Protein AF-A0A133MXD7-F1 (afdb_monomer)

Radius of gyration: 21.01 Å; Cα contacts (8 Å, |Δi|>4): 293; chains: 1; bounding box: 49×31×65 Å

Structure (mmCIF, N/CA/C/O backbone):
data_AF-A0A133MXD7-F1
#
_entry.id   AF-A0A133MXD7-F1
#
loop_
_atom_site.group_PDB
_atom_site.id
_atom_site.type_symbol
_atom_site.label_atom_id
_atom_site.label_alt_id
_atom_site.label_comp_id
_atom_site.label_asym_id
_atom_site.label_entity_id
_atom_site.label_seq_id
_atom_site.pdbx_PDB_ins_code
_atom_site.Cartn_x
_atom_site.Cartn_y
_atom_site.Cartn_z
_atom_site.occupancy
_atom_site.B_iso_or_equiv
_atom_site.auth_seq_id
_atom_site.auth_comp_id
_atom_site.auth_asym_id
_atom_site.auth_atom_id
_atom_site.pdbx_PDB_model_num
ATOM 1 N N . MET A 1 1 ? 6.246 12.177 -36.232 1.00 39.53 1 MET A N 1
ATOM 2 C CA . MET A 1 1 ? 6.911 13.235 -35.434 1.00 39.53 1 MET A CA 1
ATOM 3 C C . MET A 1 1 ? 6.601 13.166 -33.928 1.00 39.53 1 MET A C 1
ATOM 5 O O . MET A 1 1 ? 7.193 13.938 -33.191 1.00 39.53 1 MET A O 1
ATOM 9 N N . GLY A 1 2 ? 5.708 12.274 -33.455 1.00 46.38 2 GLY A N 1
ATOM 10 C CA . GLY A 1 2 ? 5.503 11.990 -32.018 1.00 46.38 2 GLY A CA 1
ATOM 11 C C . GLY A 1 2 ? 6.380 10.847 -31.472 1.00 46.38 2 GLY A C 1
ATOM 12 O O . GLY A 1 2 ? 6.775 10.901 -30.312 1.00 46.38 2 GLY A O 1
ATOM 13 N N . ASP A 1 3 ? 6.730 9.903 -32.357 1.00 48.00 3 ASP A N 1
ATOM 14 C CA . ASP A 1 3 ? 7.654 8.762 -32.212 1.00 48.00 3 ASP A CA 1
ATOM 15 C C . ASP A 1 3 ? 8.992 9.087 -31.532 1.00 48.00 3 ASP A C 1
ATOM 17 O O . ASP A 1 3 ? 9.266 8.662 -30.417 1.00 48.00 3 ASP A O 1
ATOM 21 N N . GLU A 1 4 ? 9.785 9.927 -32.215 1.00 48.69 4 GLU A N 1
ATOM 22 C CA . GLU A 1 4 ? 11.219 10.237 -31.988 1.00 48.69 4 GLU A CA 1
ATOM 23 C C . GLU A 1 4 ? 11.603 10.820 -30.605 1.00 48.69 4 GLU A C 1
ATOM 25 O O . GLU A 1 4 ? 12.757 11.149 -30.316 1.00 48.69 4 GLU A O 1
ATOM 30 N N . LEU A 1 5 ? 10.609 11.036 -29.749 1.00 62.34 5 LEU A N 1
ATOM 31 C CA . LEU A 1 5 ? 10.755 11.677 -28.453 1.00 62.34 5 LEU A CA 1
ATOM 32 C C . LEU A 1 5 ? 10.545 10.680 -27.302 1.00 62.34 5 LEU A C 1
ATOM 34 O O . LEU A 1 5 ? 10.767 11.044 -26.148 1.00 62.34 5 LEU A O 1
ATOM 38 N N . MET A 1 6 ? 10.081 9.456 -27.567 1.00 67.94 6 MET A N 1
ATOM 39 C CA . MET A 1 6 ? 9.632 8.519 -26.533 1.00 67.94 6 MET A CA 1
ATOM 40 C C . MET A 1 6 ? 10.792 7.795 -25.848 1.00 67.94 6 MET A C 1
ATOM 42 O O . MET A 1 6 ? 10.911 7.881 -24.629 1.00 67.94 6 MET A O 1
ATOM 46 N N . THR A 1 7 ? 11.679 7.167 -26.609 1.00 75.56 7 THR A N 1
ATOM 47 C CA . THR A 1 7 ? 12.823 6.368 -26.149 1.00 75.56 7 THR A CA 1
ATOM 48 C C . THR A 1 7 ? 13.846 7.262 -25.468 1.00 75.56 7 THR A C 1
ATOM 50 O O . THR A 1 7 ? 14.328 6.949 -24.385 1.00 75.56 7 THR A O 1
ATOM 53 N N . ARG A 1 8 ? 14.122 8.446 -26.035 1.00 78.31 8 ARG A N 1
ATOM 54 C CA . ARG A 1 8 ? 14.995 9.435 -25.385 1.00 78.31 8 ARG A CA 1
ATOM 55 C C . ARG A 1 8 ? 14.430 9.884 -24.038 1.00 78.31 8 ARG A C 1
ATOM 57 O O . ARG A 1 8 ? 15.149 9.857 -23.048 1.00 78.31 8 ARG A O 1
ATOM 64 N N . LYS A 1 9 ? 13.137 10.228 -23.980 1.00 79.44 9 LYS A N 1
ATOM 65 C CA . LYS A 1 9 ? 12.486 10.600 -22.715 1.00 79.44 9 LYS A CA 1
ATOM 66 C C . LYS A 1 9 ? 12.414 9.433 -21.725 1.00 79.44 9 LYS A C 1
ATOM 68 O O . LYS A 1 9 ? 12.419 9.682 -20.524 1.00 79.44 9 LYS A O 1
ATOM 73 N N . PHE A 1 10 ? 12.336 8.191 -22.203 1.00 80.69 10 PHE A N 1
ATOM 74 C CA . PHE A 1 10 ? 12.382 7.007 -21.351 1.00 80.69 10 PHE A CA 1
ATOM 75 C C . PHE A 1 10 ? 13.779 6.802 -20.758 1.00 80.69 10 PHE A C 1
ATOM 77 O O . PHE A 1 10 ? 13.898 6.614 -19.555 1.00 80.69 10 PHE A O 1
ATOM 84 N N . VAL A 1 11 ? 14.840 6.940 -21.558 1.00 80.94 11 VAL A N 1
ATOM 85 C CA . VAL A 1 11 ? 16.228 6.919 -21.068 1.00 80.94 11 VAL A CA 1
ATOM 86 C C . VAL A 1 11 ? 16.474 8.048 -20.062 1.00 80.94 11 VAL A C 1
ATOM 88 O O . VAL A 1 11 ? 17.055 7.804 -19.007 1.00 80.94 11 VAL A O 1
ATOM 91 N N . ASP A 1 12 ? 15.992 9.263 -20.338 1.00 79.62 12 ASP A N 1
ATOM 92 C CA . ASP A 1 12 ? 16.087 10.392 -19.403 1.00 79.62 12 ASP A CA 1
ATOM 93 C C . ASP A 1 12 ? 15.355 10.094 -18.080 1.00 79.62 12 ASP A C 1
ATOM 95 O O . ASP A 1 12 ? 15.850 10.425 -17.003 1.00 79.62 12 ASP A O 1
ATOM 99 N N . TYR A 1 13 ? 14.208 9.412 -18.148 1.00 75.88 13 TYR A N 1
ATOM 100 C CA . TYR A 1 13 ? 13.465 8.940 -16.980 1.00 75.88 13 TYR A CA 1
ATOM 101 C C . TYR A 1 13 ? 14.196 7.819 -16.221 1.00 75.88 13 TYR A C 1
ATOM 103 O O . TYR A 1 13 ? 14.266 7.862 -14.998 1.00 75.88 13 TYR A O 1
ATOM 111 N N . LEU A 1 14 ? 14.818 6.852 -16.906 1.00 77.56 14 LEU A N 1
ATOM 112 C CA . LEU A 1 14 ? 15.650 5.843 -16.239 1.00 77.56 14 LEU A CA 1
ATOM 113 C C . LEU A 1 14 ? 16.833 6.489 -15.504 1.00 77.56 14 LEU A C 1
ATOM 115 O O . LEU A 1 14 ? 17.148 6.116 -14.375 1.00 77.56 14 LEU A O 1
ATOM 119 N N . ASN A 1 15 ? 17.453 7.502 -16.112 1.00 76.50 15 ASN A N 1
ATOM 120 C CA . ASN A 1 15 ? 18.546 8.249 -15.497 1.00 76.50 15 ASN A CA 1
ATOM 121 C C . ASN A 1 15 ? 18.091 9.059 -14.272 1.00 76.50 15 ASN A C 1
ATOM 123 O O . ASN A 1 15 ? 18.868 9.201 -13.328 1.00 76.50 15 ASN A O 1
ATOM 127 N N . SER A 1 16 ? 16.846 9.552 -14.237 1.00 67.44 16 SER A N 1
ATOM 128 C CA . SER A 1 16 ? 16.323 10.251 -13.055 1.00 67.44 16 SER A CA 1
ATOM 129 C C . SER A 1 16 ? 16.102 9.322 -11.857 1.00 67.44 16 SER A C 1
ATOM 131 O O . SER A 1 16 ? 16.134 9.793 -10.724 1.00 67.44 16 SER A O 1
ATOM 133 N N . MET A 1 17 ? 15.938 8.011 -12.075 1.00 64.94 17 MET A N 1
ATOM 134 C CA . MET A 1 17 ? 15.825 7.029 -10.987 1.00 64.94 17 MET A CA 1
ATOM 135 C C . MET A 1 17 ? 17.166 6.718 -10.304 1.00 64.94 17 MET A C 1
ATOM 137 O O . MET A 1 17 ? 17.165 6.321 -9.144 1.00 64.94 17 MET A O 1
ATOM 141 N N . ASN A 1 18 ? 18.298 6.905 -10.993 1.00 56.88 18 ASN A N 1
ATOM 142 C CA . ASN A 1 18 ? 19.632 6.565 -10.476 1.00 56.88 18 ASN A CA 1
ATOM 143 C C . ASN A 1 18 ? 20.341 7.724 -9.745 1.00 56.88 18 ASN A C 1
ATOM 145 O O . ASN A 1 18 ? 21.328 7.487 -9.054 1.00 56.88 18 ASN A O 1
ATOM 149 N N . ASN A 1 19 ? 19.856 8.964 -9.867 1.00 46.69 19 ASN A N 1
ATOM 150 C CA . ASN A 1 19 ? 20.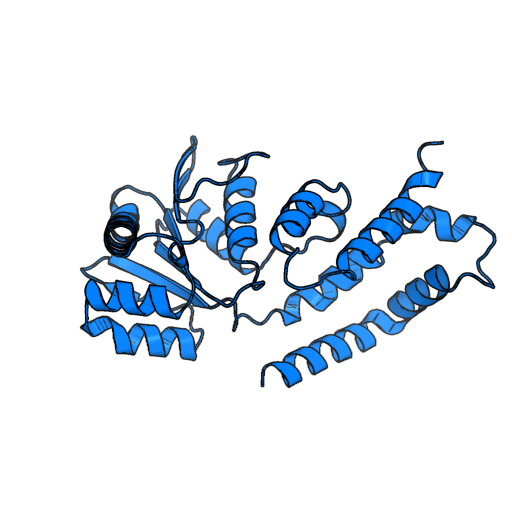459 10.151 -9.242 1.00 46.69 19 ASN A CA 1
ATOM 151 C C . ASN A 1 19 ? 19.775 10.503 -7.908 1.00 46.69 19 ASN A C 1
ATOM 153 O O . ASN A 1 19 ? 19.193 11.580 -7.769 1.00 46.69 19 ASN A O 1
ATOM 157 N N . VAL A 1 20 ? 19.819 9.588 -6.936 1.00 42.88 20 VAL A N 1
ATOM 158 C CA . VAL A 1 20 ? 19.202 9.784 -5.613 1.00 42.88 20 VAL A CA 1
ATOM 159 C C . VAL A 1 20 ? 20.277 10.000 -4.549 1.00 42.88 20 VAL A C 1
ATOM 161 O O . VAL A 1 20 ? 20.870 9.047 -4.053 1.00 42.88 20 VAL A O 1
ATOM 164 N N . ASP A 1 21 ? 20.467 11.259 -4.150 1.00 38.16 21 ASP A N 1
ATOM 165 C CA . ASP A 1 21 ? 21.035 11.608 -2.844 1.00 38.16 21 ASP A CA 1
ATOM 166 C C . ASP A 1 21 ? 19.895 11.686 -1.813 1.00 38.16 21 ASP A C 1
ATOM 168 O O . ASP A 1 21 ? 18.833 12.266 -2.081 1.00 38.16 21 ASP A O 1
ATOM 172 N N . GLY A 1 22 ? 20.113 11.122 -0.618 1.00 40.66 22 GLY A N 1
ATOM 173 C CA . GLY A 1 22 ? 19.091 10.818 0.403 1.00 40.66 22 GLY A CA 1
ATOM 174 C C . GLY A 1 22 ? 18.235 11.975 0.950 1.00 40.66 22 GLY A C 1
ATOM 175 O O . GLY A 1 22 ? 17.319 11.721 1.724 1.00 40.66 22 GLY A O 1
ATOM 176 N N . ASN A 1 23 ? 18.474 13.222 0.532 1.00 36.78 23 ASN A N 1
ATOM 177 C CA . ASN A 1 23 ? 17.686 14.406 0.909 1.00 36.78 23 ASN A CA 1
ATOM 178 C C . ASN A 1 23 ? 16.606 14.808 -0.124 1.00 36.78 23 ASN A C 1
ATOM 180 O O . ASN A 1 23 ? 15.897 15.787 0.091 1.00 36.78 23 ASN A O 1
ATOM 184 N N . SER A 1 24 ? 16.471 14.091 -1.248 1.00 41.25 24 SER A N 1
ATOM 185 C CA . SER A 1 24 ? 15.586 14.461 -2.377 1.00 41.25 24 SER A CA 1
ATOM 186 C C . SER A 1 24 ? 14.436 13.476 -2.650 1.00 41.25 24 SER A C 1
ATOM 188 O O . SER A 1 24 ? 13.622 13.681 -3.553 1.00 41.25 24 SER A O 1
ATOM 190 N N . THR A 1 25 ? 14.329 12.423 -1.837 1.00 44.81 25 THR A N 1
ATOM 191 C CA . THR A 1 25 ? 13.474 11.246 -2.060 1.00 44.81 25 THR A CA 1
ATOM 192 C C . THR A 1 25 ? 11.978 11.577 -2.144 1.00 44.81 25 THR A C 1
ATOM 194 O O . THR A 1 25 ? 11.264 10.977 -2.944 1.00 44.81 25 THR A O 1
ATOM 197 N N . GLY A 1 26 ? 11.498 12.561 -1.372 1.00 37.91 26 GLY A N 1
ATOM 198 C CA . GLY A 1 26 ? 10.084 12.968 -1.353 1.00 37.91 26 GLY A CA 1
ATOM 199 C C . GLY A 1 26 ? 9.630 13.708 -2.619 1.00 37.91 26 GLY A C 1
ATOM 200 O O . GLY A 1 26 ? 8.636 13.330 -3.233 1.00 37.91 26 GLY A O 1
ATOM 201 N N . ALA A 1 27 ? 10.397 14.707 -3.068 1.00 39.03 27 ALA A N 1
ATOM 202 C CA . ALA A 1 27 ? 10.091 15.478 -4.281 1.00 39.03 27 ALA A CA 1
ATOM 203 C C . ALA A 1 27 ? 10.278 14.651 -5.572 1.00 39.03 27 ALA A C 1
ATOM 205 O O . ALA A 1 27 ? 9.585 14.854 -6.575 1.00 39.03 27 ALA A O 1
ATOM 206 N N . LEU A 1 28 ? 11.196 13.679 -5.547 1.00 46.22 28 LEU A N 1
ATOM 207 C CA . LEU A 1 28 ? 11.353 12.701 -6.622 1.00 46.22 28 LEU A CA 1
ATOM 208 C C . LEU A 1 28 ? 10.179 11.720 -6.658 1.00 46.22 28 LEU A C 1
ATOM 210 O O . LEU A 1 28 ? 9.619 11.514 -7.725 1.00 46.22 28 LEU A O 1
ATOM 214 N N . ALA A 1 29 ? 9.727 11.176 -5.525 1.00 43.50 29 ALA A N 1
ATOM 215 C CA . ALA A 1 29 ? 8.571 10.275 -5.511 1.00 43.50 29 ALA A CA 1
ATOM 216 C C . ALA A 1 29 ? 7.316 10.921 -6.136 1.00 43.50 29 ALA A C 1
ATOM 218 O O . ALA A 1 29 ? 6.642 10.289 -6.948 1.00 43.50 29 ALA A O 1
ATOM 219 N N . GLU A 1 30 ? 7.046 12.195 -5.839 1.00 40.75 30 GLU A N 1
ATOM 220 C CA . GLU A 1 30 ? 5.918 12.931 -6.426 1.00 40.75 30 GLU A CA 1
ATOM 221 C C . GLU A 1 30 ? 6.098 13.205 -7.928 1.00 40.75 30 GLU A C 1
ATOM 223 O O . GLU A 1 30 ? 5.183 12.963 -8.718 1.00 40.75 30 GLU A O 1
ATOM 228 N N . SER A 1 31 ? 7.285 13.644 -8.360 1.00 46.28 31 SER A N 1
ATOM 229 C CA . SER A 1 31 ? 7.563 13.902 -9.784 1.00 46.28 31 SER A CA 1
ATOM 230 C C . SER A 1 31 ? 7.622 12.628 -10.639 1.00 46.28 31 SER A C 1
ATOM 232 O O . SER A 1 31 ? 7.254 12.668 -11.817 1.00 46.28 31 SER A O 1
ATOM 234 N N . GLN A 1 32 ? 8.004 11.488 -10.054 1.00 50.94 32 GLN A N 1
ATOM 235 C CA . GLN A 1 32 ? 7.969 10.188 -10.720 1.00 50.94 32 GLN A CA 1
ATOM 236 C C . GLN A 1 32 ? 6.532 9.683 -10.882 1.00 50.94 32 GLN A C 1
ATOM 238 O O . GLN A 1 32 ? 6.187 9.249 -11.973 1.00 50.94 32 GLN A O 1
ATOM 243 N N . VAL A 1 33 ? 5.657 9.818 -9.875 1.00 47.72 33 VAL A N 1
ATOM 244 C CA . VAL A 1 33 ? 4.238 9.401 -9.972 1.00 47.72 33 VAL A CA 1
ATOM 245 C C . VAL A 1 33 ? 3.481 10.147 -11.083 1.00 47.72 33 VAL A C 1
ATOM 247 O O . VAL A 1 33 ? 2.578 9.584 -11.703 1.00 47.72 33 VAL A O 1
ATOM 250 N N . ILE A 1 34 ? 3.867 11.392 -11.379 1.00 44.75 34 ILE A N 1
ATOM 251 C CA . ILE A 1 34 ? 3.282 12.211 -12.458 1.00 44.75 34 ILE A CA 1
ATOM 252 C C . ILE A 1 34 ? 3.842 11.816 -13.842 1.00 44.75 34 ILE A C 1
ATOM 254 O O . ILE A 1 34 ? 3.239 12.107 -14.879 1.00 44.75 34 ILE A O 1
ATOM 258 N N . ASN A 1 35 ? 4.992 11.136 -13.900 1.00 61.50 35 ASN A N 1
ATOM 259 C CA . ASN A 1 35 ? 5.644 10.795 -15.157 1.00 61.50 35 ASN A CA 1
ATOM 260 C C . ASN A 1 35 ? 4.882 9.694 -15.915 1.00 61.50 35 ASN A C 1
ATOM 262 O O . ASN A 1 35 ? 4.580 8.628 -15.386 1.00 61.50 35 ASN A O 1
ATOM 266 N N . LYS A 1 36 ? 4.643 9.902 -17.215 1.00 67.81 36 LYS A N 1
ATOM 267 C CA . LYS A 1 36 ? 3.949 8.935 -18.085 1.00 67.81 36 LYS A CA 1
ATOM 268 C C . LYS A 1 36 ? 4.605 7.546 -18.150 1.00 67.81 36 LYS A C 1
ATOM 270 O O . LYS A 1 36 ? 3.922 6.583 -18.489 1.00 67.81 36 LYS A O 1
ATOM 275 N N . PHE A 1 37 ? 5.908 7.437 -17.876 1.00 62.91 37 PHE A N 1
ATOM 276 C CA . PHE A 1 37 ? 6.625 6.157 -17.865 1.00 62.91 37 PHE A CA 1
ATOM 277 C C . PHE A 1 37 ? 6.485 5.403 -16.543 1.00 62.91 37 PHE A C 1
ATOM 279 O O . PHE A 1 37 ? 6.684 4.192 -16.535 1.00 62.91 37 PHE A O 1
ATOM 286 N N . TYR A 1 38 ? 6.062 6.068 -15.463 1.00 62.00 38 TYR A N 1
ATOM 287 C CA . TYR A 1 38 ? 5.824 5.427 -14.171 1.00 62.00 38 TYR A CA 1
ATOM 288 C C . TYR A 1 38 ? 4.825 4.291 -14.299 1.00 62.00 38 TYR A C 1
ATOM 290 O O . TYR A 1 38 ? 5.161 3.156 -13.997 1.00 62.00 38 TYR A O 1
ATOM 298 N N . LYS A 1 39 ? 3.656 4.547 -14.898 1.00 60.09 39 LYS A N 1
ATOM 299 C CA . LYS A 1 39 ? 2.639 3.508 -15.139 1.00 60.09 39 LYS A CA 1
ATOM 300 C C . LYS A 1 39 ? 3.137 2.341 -16.003 1.00 60.09 39 LYS A C 1
ATOM 302 O O . LYS A 1 39 ? 2.554 1.269 -15.945 1.00 60.09 39 LYS A O 1
ATOM 307 N N . LYS A 1 40 ? 4.181 2.547 -16.818 1.00 63.47 40 LYS A N 1
ATOM 308 C CA . LYS A 1 40 ? 4.735 1.509 -17.698 1.00 63.47 40 LYS A CA 1
ATOM 309 C C . LYS A 1 40 ? 5.739 0.600 -16.994 1.00 63.47 40 LYS A C 1
ATOM 311 O O . LYS A 1 40 ? 5.825 -0.562 -17.361 1.00 63.47 40 LYS A O 1
ATOM 316 N N . ILE A 1 41 ? 6.473 1.110 -16.003 1.00 62.84 41 ILE A N 1
ATOM 317 C CA . ILE A 1 41 ? 7.490 0.334 -15.274 1.00 62.84 41 ILE A CA 1
ATOM 318 C C . ILE A 1 41 ? 7.138 0.029 -13.817 1.00 62.84 41 ILE A C 1
ATOM 320 O O . ILE A 1 41 ? 7.832 -0.752 -13.173 1.00 62.84 41 ILE A O 1
ATOM 324 N N . HIS A 1 42 ? 6.075 0.635 -13.288 1.00 61.62 42 HIS A N 1
ATOM 325 C CA . HIS A 1 42 ? 5.598 0.381 -11.938 1.00 61.62 42 HIS A CA 1
ATOM 326 C C . HIS A 1 42 ? 5.122 -1.061 -11.823 1.00 61.62 42 HIS A C 1
ATOM 328 O O . HIS A 1 42 ? 4.320 -1.517 -12.638 1.00 61.62 42 HIS A O 1
ATOM 334 N N . VAL A 1 43 ? 5.618 -1.769 -10.815 1.00 57.31 43 VAL A N 1
ATOM 335 C CA . VAL A 1 43 ? 5.119 -3.084 -10.427 1.00 57.31 43 VAL A CA 1
ATOM 336 C C . VAL A 1 43 ? 4.300 -2.904 -9.167 1.00 57.31 43 VAL A C 1
ATOM 338 O O . VAL A 1 43 ? 4.821 -2.497 -8.124 1.00 57.31 43 VAL A O 1
ATOM 341 N N . ASP A 1 44 ? 3.014 -3.189 -9.303 1.00 55.78 44 ASP A N 1
ATOM 342 C CA . ASP A 1 44 ? 2.071 -3.171 -8.203 1.00 55.78 44 ASP A CA 1
ATOM 343 C C . ASP A 1 44 ? 2.482 -4.206 -7.161 1.00 55.78 44 ASP A C 1
ATOM 345 O O . ASP A 1 44 ? 2.837 -5.348 -7.471 1.00 55.78 44 ASP A O 1
ATOM 349 N N . ARG A 1 45 ? 2.424 -3.828 -5.886 1.00 62.94 45 ARG A N 1
ATOM 350 C CA . ARG A 1 45 ? 2.842 -4.752 -4.833 1.00 62.94 45 ARG A CA 1
ATOM 351 C C . ARG A 1 45 ? 1.742 -5.770 -4.567 1.00 62.94 45 ARG A C 1
ATOM 353 O O . ARG A 1 45 ? 0.592 -5.391 -4.353 1.00 62.94 45 ARG A O 1
ATOM 360 N N . LYS A 1 46 ? 2.114 -7.054 -4.462 1.00 68.44 46 LYS A N 1
ATOM 361 C CA . LYS A 1 46 ? 1.211 -8.157 -4.063 1.00 68.44 46 LYS A CA 1
ATOM 362 C C . LYS A 1 46 ? 0.405 -7.829 -2.801 1.00 68.44 46 LYS A C 1
ATOM 364 O O . LYS A 1 46 ? -0.758 -8.201 -2.701 1.00 68.44 46 LYS A O 1
ATOM 369 N N . LEU A 1 47 ? 1.005 -7.086 -1.867 1.00 75.81 47 LEU A N 1
ATOM 370 C CA . LEU A 1 47 ? 0.319 -6.632 -0.661 1.00 75.81 47 LEU A CA 1
ATOM 371 C C . LEU A 1 47 ? -0.836 -5.662 -0.951 1.00 75.81 47 LEU A C 1
ATOM 373 O O . LEU A 1 47 ? -1.884 -5.770 -0.323 1.00 75.81 47 LEU A O 1
ATOM 377 N N . GLY A 1 48 ? -0.652 -4.730 -1.890 1.00 81.62 48 GLY A N 1
ATOM 378 C CA . GLY A 1 48 ? -1.708 -3.807 -2.303 1.00 81.62 48 GLY A CA 1
ATOM 379 C C . GLY A 1 48 ? -2.921 -4.577 -2.813 1.00 81.62 48 GLY A C 1
ATOM 380 O O . GLY A 1 48 ? -4.023 -4.373 -2.314 1.00 81.62 48 GLY A O 1
ATOM 381 N N . TYR A 1 49 ? -2.699 -5.550 -3.701 1.00 80.31 49 TYR A N 1
ATOM 382 C CA . TYR A 1 49 ? -3.755 -6.437 -4.193 1.00 80.31 49 TYR A CA 1
ATOM 383 C C . TYR A 1 49 ? -4.417 -7.263 -3.089 1.00 80.31 49 TYR A C 1
ATOM 385 O O . TYR A 1 49 ? -5.637 -7.352 -3.050 1.00 80.31 49 TYR A O 1
ATOM 393 N N . PHE A 1 50 ? -3.641 -7.833 -2.166 1.00 81.69 50 PHE A N 1
ATOM 394 C CA . PHE A 1 50 ? -4.189 -8.582 -1.035 1.00 81.69 50 PHE A CA 1
ATOM 395 C C . PHE A 1 50 ? -5.156 -7.734 -0.192 1.00 81.69 50 PHE A C 1
ATOM 397 O O . PHE A 1 50 ? -6.270 -8.170 0.099 1.00 81.69 50 PHE A O 1
ATOM 404 N N . ILE A 1 51 ? -4.763 -6.503 0.152 1.00 88.00 51 ILE A N 1
ATOM 405 C CA . ILE A 1 51 ? -5.616 -5.592 0.927 1.00 88.00 51 ILE A CA 1
ATOM 406 C C . ILE A 1 51 ? -6.834 -5.158 0.098 1.00 88.00 51 ILE A C 1
ATOM 408 O O . ILE A 1 51 ? -7.944 -5.115 0.621 1.00 88.00 51 ILE A O 1
ATOM 412 N N . GLN A 1 52 ? -6.662 -4.891 -1.201 1.00 89.75 52 GLN A N 1
ATOM 413 C CA . GLN A 1 52 ? -7.773 -4.570 -2.103 1.00 89.75 52 GLN A CA 1
ATOM 414 C C . GLN A 1 52 ? -8.806 -5.699 -2.167 1.00 89.75 52 GLN A C 1
ATOM 416 O O . GLN A 1 52 ? -9.999 -5.427 -2.078 1.00 89.75 52 GLN A O 1
ATOM 421 N N . GLU A 1 53 ? -8.374 -6.951 -2.314 1.00 84.81 53 GLU A N 1
ATOM 422 C CA . GLU A 1 53 ? -9.277 -8.106 -2.352 1.00 84.81 53 GLU A CA 1
ATOM 423 C C . GLU A 1 53 ? -10.007 -8.287 -1.018 1.00 84.81 53 GLU A C 1
ATOM 425 O O . GLU A 1 53 ? -11.217 -8.496 -1.016 1.00 84.81 53 GLU A O 1
ATOM 430 N N . SER A 1 54 ? -9.319 -8.101 0.114 1.00 86.25 54 SER A N 1
ATOM 431 C CA . SER A 1 54 ? -9.955 -8.101 1.439 1.00 86.25 54 SER A CA 1
ATOM 432 C C . SER A 1 54 ? -11.056 -7.031 1.551 1.00 86.25 54 SER A C 1
ATOM 434 O O . SER A 1 54 ? -12.158 -7.316 2.025 1.00 86.25 54 SER A O 1
ATOM 436 N N . ILE A 1 55 ? -10.809 -5.819 1.031 1.00 93.25 55 ILE A N 1
ATOM 437 C CA . ILE A 1 55 ? -11.805 -4.734 0.993 1.00 93.25 55 ILE A CA 1
ATOM 438 C C . ILE A 1 55 ? -12.980 -5.091 0.074 1.00 93.25 55 ILE A C 1
ATOM 440 O O . ILE A 1 55 ? -14.131 -4.949 0.480 1.00 93.25 55 ILE A O 1
ATOM 444 N N . LYS A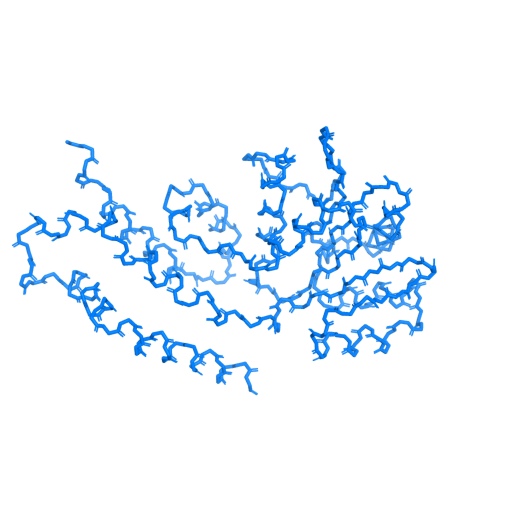 1 56 ? -12.717 -5.586 -1.142 1.00 91.38 56 LYS A N 1
ATOM 445 C CA . LYS A 1 56 ? -13.765 -5.976 -2.105 1.00 91.38 56 LYS A CA 1
ATOM 446 C C . LYS A 1 56 ? -14.639 -7.124 -1.598 1.00 91.38 56 LYS A C 1
ATOM 448 O O . LYS A 1 56 ? -15.819 -7.182 -1.934 1.00 91.38 56 LYS A O 1
ATOM 453 N N . ASN A 1 57 ? -14.071 -8.010 -0.783 1.00 89.44 57 ASN A N 1
ATOM 454 C CA . ASN A 1 57 ? -14.777 -9.120 -0.149 1.00 89.44 57 ASN A CA 1
ATOM 455 C C . ASN A 1 57 ? -15.526 -8.715 1.132 1.00 89.44 57 ASN A C 1
ATOM 457 O O . ASN A 1 57 ? -16.100 -9.585 1.785 1.00 89.44 57 ASN A O 1
ATOM 461 N N . ASN A 1 58 ? -15.557 -7.420 1.480 1.00 89.56 58 ASN A N 1
ATOM 462 C CA . ASN A 1 58 ? -16.229 -6.889 2.671 1.00 89.56 58 ASN A CA 1
ATOM 463 C C . ASN A 1 58 ? -15.739 -7.538 3.974 1.00 89.56 58 ASN A C 1
ATOM 465 O O . ASN A 1 58 ? -16.513 -7.824 4.884 1.00 89.56 58 ASN A O 1
ATOM 469 N N . GLU A 1 59 ? -14.434 -7.796 4.071 1.00 87.31 59 GLU A N 1
ATOM 470 C CA . GLU A 1 59 ? -13.856 -8.377 5.284 1.00 87.31 59 GLU A CA 1
ATOM 471 C C . GLU A 1 59 ? -13.739 -7.363 6.434 1.00 87.31 59 GLU A C 1
ATOM 473 O O . GLU A 1 59 ? -13.618 -7.777 7.583 1.00 87.31 59 GLU A O 1
ATOM 478 N N . HIS A 1 60 ? -13.766 -6.058 6.122 1.00 91.06 60 HIS A N 1
ATOM 479 C CA . HIS A 1 60 ? -13.736 -4.927 7.064 1.00 91.06 60 HIS A CA 1
ATOM 480 C C . HIS A 1 60 ? -12.675 -5.078 8.168 1.00 91.06 60 HIS A C 1
ATOM 482 O O . HIS A 1 60 ? -12.987 -5.254 9.342 1.00 91.06 60 HIS A O 1
ATOM 488 N N . LYS A 1 61 ? -11.395 -5.031 7.781 1.00 90.06 61 LYS A N 1
ATOM 489 C CA . LYS A 1 61 ? -10.255 -5.304 8.674 1.00 90.06 61 LYS A CA 1
ATOM 490 C C . LYS A 1 61 ? -9.444 -4.057 9.006 1.00 90.06 61 LYS A C 1
ATOM 492 O O . LYS A 1 61 ? -9.573 -3.011 8.375 1.00 90.06 61 LYS A O 1
ATOM 497 N N . VAL A 1 62 ? -8.556 -4.196 9.986 1.00 93.25 62 VAL A N 1
ATOM 498 C CA . VAL A 1 62 ? -7.530 -3.198 10.301 1.00 93.25 62 VAL A CA 1
ATOM 499 C C . VAL A 1 62 ? -6.168 -3.714 9.852 1.00 93.25 62 VAL A C 1
ATOM 501 O O . VAL A 1 62 ? -5.726 -4.785 10.271 1.00 93.25 62 VAL A O 1
ATOM 504 N N . PHE A 1 63 ? -5.487 -2.936 9.019 1.00 91.94 63 PHE A N 1
ATOM 505 C CA . PHE A 1 63 ? -4.146 -3.215 8.524 1.00 91.94 63 PHE A CA 1
ATOM 506 C C . PHE A 1 63 ? -3.166 -2.174 9.060 1.00 91.94 63 PHE A C 1
ATOM 508 O O . PHE A 1 63 ? -3.215 -1.006 8.674 1.00 91.94 63 PHE A O 1
ATOM 515 N N . PHE A 1 64 ? -2.234 -2.598 9.909 1.00 91.69 64 PHE A N 1
ATOM 516 C CA . PHE A 1 64 ? -1.069 -1.796 10.267 1.00 91.69 64 PHE A CA 1
ATOM 517 C C . PHE A 1 64 ? 0.084 -2.146 9.331 1.00 91.69 64 PHE A C 1
ATOM 519 O O . PHE A 1 64 ? 0.535 -3.288 9.291 1.00 91.69 64 PHE A O 1
ATOM 526 N N . ILE A 1 65 ? 0.580 -1.164 8.585 1.00 90.25 65 ILE A N 1
ATOM 527 C CA . ILE A 1 65 ? 1.689 -1.337 7.647 1.00 90.25 65 ILE A CA 1
ATOM 528 C C . ILE A 1 65 ? 2.913 -0.617 8.203 1.00 90.25 65 ILE A C 1
ATOM 530 O O . ILE A 1 65 ? 2.901 0.594 8.432 1.00 90.25 65 ILE A O 1
ATOM 534 N N . THR A 1 66 ? 3.996 -1.364 8.387 1.00 88.81 66 THR A N 1
ATOM 535 C CA . THR A 1 66 ? 5.257 -0.850 8.910 1.00 88.81 66 THR A CA 1
ATOM 536 C C . THR A 1 66 ? 6.462 -1.213 8.049 1.00 88.81 66 THR A C 1
ATOM 538 O O . THR A 1 66 ? 6.330 -1.915 7.052 1.00 88.81 66 THR A O 1
ATOM 541 N N . GLY A 1 67 ? 7.624 -0.649 8.373 1.00 81.88 67 GLY A N 1
ATOM 542 C CA . GLY A 1 67 ? 8.860 -0.755 7.596 1.00 81.88 67 GLY A CA 1
ATOM 543 C C . GLY A 1 67 ? 9.744 0.486 7.746 1.00 81.88 67 GLY A C 1
ATOM 544 O O . GLY A 1 67 ? 9.369 1.458 8.409 1.00 81.88 67 GLY A O 1
ATOM 545 N N . HIS A 1 68 ? 10.895 0.483 7.087 1.00 73.31 68 HIS A N 1
ATOM 546 C CA . HIS A 1 68 ? 11.875 1.565 7.049 1.00 73.31 68 HIS A CA 1
ATOM 547 C C . HIS A 1 68 ? 11.490 2.669 6.050 1.00 73.31 68 HIS A C 1
ATOM 549 O O . HIS A 1 68 ? 10.512 2.574 5.294 1.00 73.31 68 HIS A O 1
ATOM 555 N N . ALA A 1 69 ? 12.237 3.774 6.081 1.00 68.38 69 ALA A N 1
ATOM 556 C CA . ALA A 1 69 ? 12.132 4.817 5.069 1.00 68.38 69 ALA A CA 1
ATOM 557 C C . ALA A 1 69 ? 12.531 4.250 3.696 1.00 68.38 69 ALA A C 1
ATOM 559 O O . ALA A 1 69 ? 13.535 3.558 3.581 1.00 68.38 69 ALA A O 1
ATOM 560 N N . GLY A 1 70 ? 11.739 4.540 2.662 1.00 66.50 70 GLY A N 1
ATOM 561 C CA . GLY A 1 70 ? 11.966 4.012 1.309 1.00 66.50 70 GLY A CA 1
ATOM 562 C C . GLY A 1 70 ? 11.278 2.676 1.001 1.00 66.50 70 GLY A C 1
ATOM 563 O O . GLY A 1 70 ? 11.165 2.327 -0.170 1.00 66.50 70 GLY A O 1
ATOM 564 N N . ASP A 1 71 ? 10.698 1.986 1.991 1.00 70.81 71 ASP A N 1
ATOM 565 C CA . ASP A 1 71 ? 10.034 0.683 1.780 1.00 70.81 71 ASP A CA 1
ATOM 566 C C . ASP A 1 71 ? 8.748 0.755 0.936 1.00 70.81 71 ASP A C 1
ATOM 568 O O . ASP A 1 71 ? 8.181 -0.277 0.585 1.00 70.81 71 ASP A O 1
ATOM 572 N N . GLY A 1 72 ? 8.278 1.955 0.580 1.00 74.19 72 GLY A N 1
ATOM 573 C CA . GLY A 1 72 ? 7.109 2.150 -0.283 1.00 74.19 72 GLY A CA 1
ATOM 574 C C . GLY A 1 72 ? 5.757 2.088 0.434 1.00 74.19 72 GLY A C 1
ATOM 575 O O . GLY A 1 72 ? 4.737 1.942 -0.234 1.00 74.19 72 GLY A O 1
ATOM 576 N N . LYS A 1 73 ? 5.720 2.236 1.769 1.00 85.94 73 LYS A N 1
ATOM 577 C CA . LYS A 1 73 ? 4.486 2.225 2.588 1.00 85.94 73 LYS A CA 1
ATOM 578 C C . LYS A 1 73 ? 3.396 3.144 2.021 1.00 85.94 73 LYS A C 1
ATOM 580 O O . LYS A 1 73 ? 2.298 2.693 1.710 1.00 85.94 73 LYS A O 1
ATOM 585 N N . THR A 1 74 ? 3.726 4.417 1.803 1.00 85.56 74 THR A N 1
ATOM 586 C CA . THR A 1 74 ? 2.793 5.420 1.264 1.00 85.56 74 THR A CA 1
ATOM 587 C C . THR A 1 74 ? 2.351 5.104 -0.166 1.00 85.56 74 THR A C 1
ATOM 589 O O . THR A 1 74 ? 1.210 5.382 -0.528 1.00 85.56 74 THR A O 1
ATOM 592 N N . SER A 1 75 ? 3.223 4.496 -0.976 1.00 84.25 75 SER A N 1
ATOM 593 C CA . SER A 1 75 ? 2.887 4.090 -2.345 1.00 84.25 75 SER A CA 1
ATOM 594 C C . SER A 1 75 ? 1.834 2.983 -2.366 1.00 84.25 75 SER A C 1
ATOM 596 O O . SER A 1 75 ? 0.927 3.054 -3.185 1.00 84.25 75 SER A O 1
ATOM 598 N N . ILE A 1 76 ? 1.897 2.019 -1.438 1.00 86.50 76 ILE A N 1
ATOM 599 C CA . ILE A 1 76 ? 0.887 0.953 -1.313 1.00 86.50 76 ILE A CA 1
ATOM 600 C C . ILE A 1 76 ? -0.479 1.531 -0.937 1.00 86.50 76 ILE A C 1
ATOM 602 O O . ILE A 1 76 ? -1.486 1.149 -1.523 1.00 86.50 76 ILE A O 1
ATOM 606 N N . LEU A 1 77 ? -0.527 2.481 0.002 1.00 91.69 77 LEU A N 1
ATOM 607 C CA . LEU A 1 77 ? -1.782 3.157 0.340 1.00 91.69 77 LEU A CA 1
ATOM 608 C C . LEU A 1 77 ? -2.355 3.909 -0.868 1.00 91.69 77 LEU A C 1
ATOM 610 O O . LEU A 1 77 ? -3.539 3.780 -1.166 1.00 91.69 77 LEU A O 1
ATOM 614 N N . ALA A 1 78 ? -1.519 4.663 -1.586 1.00 90.19 78 ALA A N 1
ATOM 615 C CA . ALA A 1 78 ? -1.952 5.383 -2.780 1.00 90.19 78 ALA A CA 1
ATOM 616 C C . ALA A 1 78 ? -2.454 4.438 -3.885 1.00 90.19 78 ALA A C 1
ATOM 618 O O . ALA A 1 78 ? -3.448 4.760 -4.529 1.00 90.19 78 ALA A O 1
ATOM 619 N N . GLN A 1 79 ? -1.793 3.291 -4.075 1.00 87.50 79 GLN A N 1
ATOM 620 C CA . GLN A 1 79 ? -2.224 2.208 -4.962 1.00 87.50 79 GLN A CA 1
ATOM 621 C C . GLN A 1 79 ? -3.643 1.754 -4.564 1.00 87.50 79 GLN A C 1
ATOM 623 O O . GLN A 1 79 ? -4.603 2.031 -5.278 1.00 87.50 79 GLN A O 1
ATOM 628 N N . ILE A 1 80 ? -3.818 1.221 -3.345 1.00 91.69 80 ILE A N 1
ATOM 629 C CA . ILE A 1 80 ? -5.114 0.738 -2.824 1.00 91.69 80 ILE A CA 1
ATOM 630 C C . ILE A 1 80 ? -6.247 1.750 -3.040 1.00 91.69 80 ILE A C 1
ATOM 632 O O . ILE A 1 80 ? -7.300 1.391 -3.564 1.00 91.69 80 ILE A O 1
ATOM 636 N N . LEU A 1 81 ? -6.039 3.017 -2.676 1.00 94.38 81 LEU A N 1
ATOM 637 C CA . LEU A 1 81 ? -7.079 4.040 -2.788 1.00 94.38 81 LEU A CA 1
ATOM 638 C C . LEU A 1 81 ? -7.414 4.412 -4.245 1.00 94.38 81 LEU A C 1
ATOM 640 O O . LEU A 1 81 ? -8.567 4.743 -4.527 1.00 94.38 81 LEU A O 1
ATOM 644 N N . LYS A 1 82 ? -6.441 4.370 -5.166 1.00 90.75 82 LYS A N 1
ATOM 645 C CA . LYS A 1 82 ? -6.669 4.636 -6.596 1.00 90.75 82 LYS A CA 1
ATOM 646 C C . LYS A 1 82 ? -7.427 3.498 -7.267 1.00 90.75 82 LYS A C 1
ATOM 648 O O . LYS A 1 82 ? -8.391 3.765 -7.978 1.00 90.75 82 LYS A O 1
ATOM 653 N N . GLU A 1 83 ? -7.042 2.245 -7.024 1.00 90.12 83 GLU A N 1
ATOM 654 C CA . GLU A 1 83 ? -7.746 1.096 -7.614 1.00 90.12 83 GLU A CA 1
ATOM 655 C C . GLU A 1 83 ? -9.185 0.952 -7.105 1.00 90.12 83 GLU A C 1
ATOM 657 O O . GLU A 1 83 ? -10.043 0.454 -7.832 1.00 90.12 83 GLU A O 1
ATOM 662 N N . LEU A 1 84 ? -9.467 1.403 -5.880 1.00 92.19 84 LEU A N 1
ATOM 663 C CA . LEU A 1 84 ? -10.822 1.423 -5.322 1.00 92.19 84 LEU A CA 1
ATOM 664 C C . LEU A 1 84 ? -11.645 2.652 -5.748 1.00 92.19 84 LEU A C 1
ATOM 666 O O . LEU A 1 84 ? -12.779 2.786 -5.292 1.00 92.19 84 LEU A O 1
ATOM 670 N N . ASP A 1 85 ? -11.102 3.534 -6.598 1.00 92.75 85 ASP A N 1
ATOM 671 C CA . ASP A 1 85 ? -11.709 4.810 -7.020 1.00 92.75 85 ASP A CA 1
ATOM 672 C C . ASP A 1 85 ? -12.140 5.690 -5.826 1.00 92.75 85 ASP A C 1
ATOM 674 O O . ASP A 1 85 ? -13.190 6.333 -5.832 1.00 92.75 85 ASP A O 1
ATOM 678 N N . LEU A 1 86 ? -11.335 5.687 -4.756 1.00 92.19 86 LEU A N 1
ATOM 679 C CA . LEU A 1 86 ? -11.5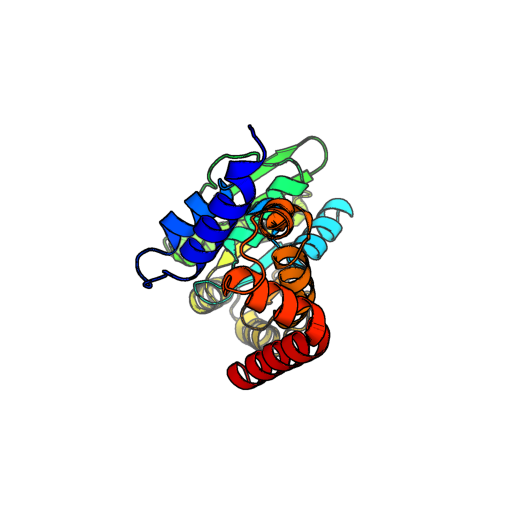18 6.549 -3.579 1.00 92.19 86 LEU A CA 1
ATOM 680 C C . LEU A 1 86 ? -10.733 7.858 -3.710 1.00 92.19 86 LEU A C 1
ATOM 682 O O . LEU A 1 86 ? -11.108 8.877 -3.130 1.00 92.19 86 LEU A O 1
ATOM 686 N N . ILE A 1 87 ? -9.648 7.844 -4.488 1.00 88.38 87 ILE A N 1
ATOM 687 C CA . ILE A 1 87 ? -8.864 9.030 -4.838 1.00 88.38 87 ILE A CA 1
ATOM 688 C C . ILE A 1 87 ? -8.508 9.024 -6.324 1.00 88.38 87 ILE A C 1
ATOM 690 O O . ILE A 1 87 ? -8.431 7.979 -6.963 1.00 88.38 87 ILE A O 1
ATOM 694 N N . LYS A 1 88 ? -8.217 10.214 -6.858 1.00 82.50 88 LYS A N 1
ATOM 695 C CA . LYS A 1 88 ? -7.670 10.401 -8.210 1.00 82.50 88 LYS A CA 1
ATOM 696 C C . LYS A 1 88 ? -6.204 10.838 -8.124 1.00 82.50 88 LYS A C 1
ATOM 698 O O . LYS A 1 88 ? -5.400 10.181 -7.471 1.00 82.50 88 LYS A O 1
ATOM 703 N N . ASP A 1 89 ? -5.856 11.973 -8.722 1.00 74.88 89 ASP A N 1
ATOM 704 C CA . ASP A 1 89 ? -4.482 12.492 -8.784 1.00 74.88 89 ASP A CA 1
ATOM 705 C C . ASP A 1 89 ? -4.195 13.586 -7.738 1.00 74.88 89 ASP A C 1
ATOM 707 O O . ASP A 1 89 ? -3.394 14.490 -7.966 1.00 74.88 89 ASP A O 1
ATOM 711 N N . GLN A 1 90 ? -4.864 13.525 -6.585 1.00 76.56 90 GLN A N 1
ATOM 712 C CA . GLN A 1 90 ? -4.677 14.477 -5.486 1.00 76.56 90 GLN A CA 1
ATOM 713 C C . GLN A 1 90 ? -3.707 13.946 -4.423 1.00 76.56 90 GLN A C 1
ATOM 715 O O . GLN A 1 90 ? -3.565 12.735 -4.246 1.00 76.56 90 GLN A O 1
ATOM 720 N N . GLY A 1 91 ? -3.052 14.856 -3.696 1.00 78.44 91 GLY A N 1
ATOM 721 C CA . GLY A 1 91 ? -2.199 14.499 -2.561 1.00 78.44 91 GLY A CA 1
ATOM 722 C C . GLY A 1 91 ? -2.993 13.877 -1.406 1.00 78.44 91 GLY A C 1
ATOM 723 O O . GLY A 1 91 ? -4.144 14.241 -1.164 1.00 78.44 91 GLY A O 1
ATOM 724 N N . LEU A 1 92 ? -2.369 12.945 -0.681 1.00 86.75 92 LEU A N 1
ATOM 725 C CA . LEU A 1 92 ? -2.944 12.330 0.520 1.00 86.75 92 LEU A CA 1
ATOM 726 C C . LEU A 1 92 ? -2.782 13.253 1.733 1.00 86.75 92 LEU A C 1
ATOM 728 O O . LEU A 1 92 ? -1.656 13.667 2.033 1.00 86.75 92 LEU A O 1
ATOM 732 N N . LYS A 1 93 ? -3.883 13.495 2.458 1.00 92.00 93 LYS A N 1
ATOM 733 C CA . LYS A 1 93 ? -3.863 14.084 3.811 1.00 92.00 93 LYS A CA 1
ATOM 734 C C . LYS A 1 93 ? -3.129 13.167 4.799 1.00 92.00 93 LYS A C 1
ATOM 736 O O . LYS A 1 93 ? -2.905 11.997 4.494 1.00 92.00 93 LYS A O 1
ATOM 741 N N . GLU A 1 94 ? -2.787 13.683 5.979 1.00 93.38 94 GLU A N 1
ATOM 742 C CA . GLU A 1 94 ? -2.163 12.900 7.061 1.00 93.38 94 GLU A CA 1
ATOM 743 C C . GLU A 1 94 ? -3.025 11.702 7.480 1.00 93.38 94 GLU A C 1
ATOM 745 O O . GLU A 1 94 ? -2.514 10.599 7.654 1.00 93.38 94 GLU A O 1
ATOM 750 N N . TYR A 1 95 ? -4.336 11.905 7.566 1.00 96.12 95 TYR A N 1
ATOM 751 C CA . TYR A 1 95 ? -5.349 10.870 7.735 1.00 96.12 95 TYR A CA 1
ATOM 752 C C . TYR A 1 95 ? -6.667 11.357 7.122 1.00 96.12 95 TYR A C 1
ATOM 754 O O . TYR A 1 95 ? -6.887 12.567 7.001 1.00 96.12 95 TYR A O 1
ATOM 762 N N . ASP A 1 96 ? -7.522 10.434 6.689 1.00 96.88 96 ASP A N 1
ATOM 763 C CA . ASP A 1 96 ? -8.862 10.757 6.188 1.00 96.88 96 ASP A CA 1
ATOM 764 C C . ASP A 1 96 ? -9.787 9.535 6.259 1.00 96.88 96 ASP A C 1
ATOM 766 O O . ASP A 1 96 ? -9.330 8.389 6.329 1.00 96.88 96 ASP A O 1
ATOM 770 N N . PHE A 1 97 ? -11.092 9.790 6.190 1.00 97.25 97 PHE A N 1
ATOM 771 C CA . PHE A 1 97 ? -12.110 8.766 5.971 1.00 97.25 97 PHE A CA 1
ATOM 772 C C . PHE A 1 97 ? -12.705 8.963 4.577 1.00 97.25 97 PHE A C 1
ATOM 774 O O . PHE A 1 97 ? -13.323 9.991 4.297 1.00 97.25 97 PHE A O 1
ATOM 781 N N . LEU A 1 98 ? -12.498 7.987 3.696 1.00 96.12 98 LEU A N 1
ATOM 782 C CA . LEU A 1 98 ? -12.949 8.029 2.311 1.00 96.12 98 LEU A CA 1
ATOM 783 C C . LEU A 1 98 ? -14.042 6.992 2.077 1.00 96.12 98 LEU A C 1
ATOM 785 O O . LEU A 1 98 ? -13.948 5.850 2.523 1.00 96.12 98 LEU A O 1
ATOM 789 N N . GLU A 1 99 ? -15.057 7.390 1.322 1.00 96.00 99 GLU A N 1
ATOM 790 C CA . GLU A 1 99 ? -16.195 6.548 0.978 1.00 96.00 99 GLU A CA 1
ATOM 791 C C . GLU A 1 99 ? -16.592 6.766 -0.483 1.00 96.00 99 GLU A C 1
ATOM 793 O O . GLU A 1 99 ? -16.586 7.892 -0.987 1.00 96.00 99 GLU A O 1
ATOM 798 N N . ASN A 1 100 ? -16.977 5.681 -1.148 1.00 94.00 100 ASN A N 1
ATOM 799 C CA . ASN A 1 100 ? -17.757 5.719 -2.378 1.00 94.00 100 ASN A CA 1
ATOM 800 C C . ASN A 1 100 ? -18.959 4.770 -2.264 1.00 94.00 100 ASN A C 1
ATOM 802 O O . ASN A 1 100 ? -19.259 4.258 -1.190 1.00 94.00 100 ASN A O 1
ATOM 806 N N . SER A 1 101 ? -19.665 4.521 -3.369 1.00 91.50 101 SER A N 1
ATOM 807 C CA . SER A 1 101 ? -20.864 3.672 -3.351 1.00 91.50 101 SER A CA 1
ATOM 808 C C . SER A 1 101 ? -20.616 2.225 -2.906 1.00 91.50 101 SER A C 1
ATOM 810 O O . SER A 1 101 ? -21.580 1.531 -2.601 1.00 91.50 101 SER A O 1
ATOM 812 N N . ASN A 1 102 ? -19.362 1.762 -2.915 1.00 92.81 102 ASN A N 1
ATOM 813 C CA . ASN A 1 102 ? -19.006 0.362 -2.695 1.00 92.81 102 ASN A CA 1
ATOM 814 C C . ASN A 1 102 ? -18.102 0.160 -1.473 1.00 92.81 102 ASN A C 1
ATOM 816 O O . ASN A 1 102 ? -18.166 -0.895 -0.851 1.00 92.81 102 ASN A O 1
ATOM 820 N N . TYR A 1 103 ? -17.244 1.130 -1.144 1.00 96.12 103 TYR A N 1
ATOM 821 C CA . TYR A 1 103 ? -16.153 0.939 -0.190 1.00 96.12 103 TYR A CA 1
ATOM 822 C C . TYR A 1 103 ? -16.037 2.104 0.788 1.00 96.12 103 TYR A C 1
ATOM 824 O O . TYR A 1 103 ? -16.182 3.266 0.409 1.00 96.12 103 TYR A O 1
ATOM 832 N N . LYS A 1 104 ? -15.690 1.771 2.035 1.00 96.94 104 LYS A N 1
ATOM 833 C CA . LYS A 1 104 ? -15.370 2.708 3.117 1.00 96.94 104 LYS A CA 1
ATOM 834 C C . LYS A 1 104 ? -13.984 2.392 3.660 1.00 96.94 104 LYS A C 1
ATOM 836 O O . LYS A 1 104 ? -13.734 1.273 4.120 1.00 96.94 104 LYS A O 1
ATOM 841 N N . VAL A 1 105 ? -13.083 3.365 3.592 1.00 97.69 105 VAL A N 1
ATOM 842 C CA . VAL A 1 105 ? -11.690 3.208 4.014 1.00 97.69 105 VAL A CA 1
ATOM 843 C C . VAL A 1 105 ? -11.268 4.394 4.867 1.00 97.69 105 VAL A C 1
ATOM 845 O O . VAL A 1 105 ? -11.253 5.537 4.414 1.00 97.69 105 VAL A O 1
ATOM 848 N N . PHE A 1 106 ? -10.858 4.100 6.094 1.00 98.19 106 PHE A N 1
ATOM 849 C CA . PHE A 1 106 ? -10.112 5.019 6.938 1.00 98.19 106 PHE 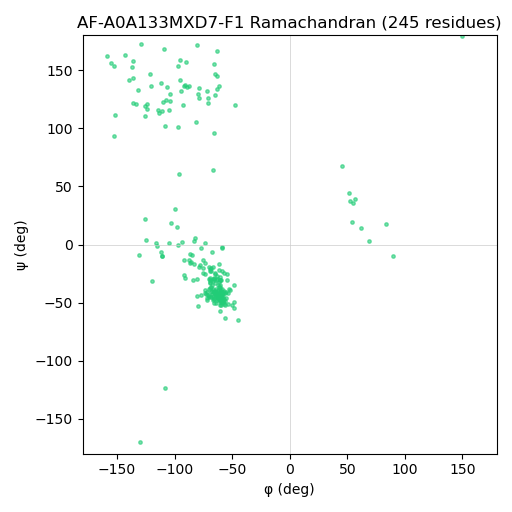A CA 1
ATOM 850 C C . PHE A 1 106 ? -8.621 4.789 6.730 1.00 98.19 106 PHE A C 1
ATOM 852 O O . PHE A 1 106 ? -8.168 3.641 6.710 1.00 98.19 106 PHE A O 1
ATOM 859 N N . TYR A 1 107 ? -7.835 5.854 6.607 1.00 97.69 107 TYR A N 1
ATOM 860 C CA . TYR A 1 107 ? -6.391 5.704 6.511 1.00 97.69 107 TYR A CA 1
ATOM 861 C C . TYR A 1 107 ? -5.619 6.716 7.352 1.00 97.69 107 TYR A C 1
ATOM 863 O O . TYR A 1 107 ? -6.059 7.845 7.553 1.00 97.69 107 TYR A O 1
ATOM 871 N N . VAL A 1 108 ? -4.413 6.316 7.759 1.00 96.75 108 VAL A N 1
ATOM 872 C CA . VAL A 1 108 ? -3.379 7.178 8.346 1.00 96.75 108 VAL A CA 1
ATOM 873 C C . VAL A 1 108 ? -2.097 6.989 7.533 1.00 96.75 108 VAL A C 1
ATOM 875 O O . VAL A 1 108 ? -1.591 5.873 7.416 1.00 96.75 108 VAL A O 1
ATOM 878 N N . LYS A 1 109 ? -1.598 8.067 6.922 1.00 90.94 109 LYS A N 1
ATOM 879 C CA . LYS A 1 109 ? -0.524 8.057 5.913 1.00 90.94 109 LYS A CA 1
ATOM 880 C C . LYS A 1 109 ? 0.873 7.878 6.507 1.00 90.94 109 LYS A C 1
ATOM 882 O O . LYS A 1 109 ? 1.675 7.147 5.929 1.00 90.94 109 LYS A O 1
ATOM 887 N N . ASP A 1 110 ? 1.170 8.575 7.598 1.00 91.06 110 ASP A N 1
ATOM 888 C CA . ASP A 1 110 ? 2.386 8.388 8.391 1.00 91.06 110 ASP A CA 1
ATOM 889 C C . ASP A 1 110 ? 2.116 8.797 9.841 1.00 91.06 110 ASP A C 1
ATOM 891 O O . ASP A 1 110 ? 2.200 9.960 10.226 1.00 91.06 110 ASP A O 1
ATOM 895 N N . MET A 1 111 ? 1.746 7.817 10.660 1.00 93.06 111 MET A N 1
ATOM 896 C CA . MET A 1 111 ? 1.435 8.046 12.067 1.00 93.06 111 MET A CA 1
ATOM 897 C C . MET A 1 111 ? 2.665 8.512 12.861 1.00 93.06 111 MET A C 1
ATOM 899 O O . MET A 1 111 ? 2.518 9.166 13.889 1.00 93.06 111 MET A O 1
ATOM 903 N N . SER A 1 112 ? 3.881 8.176 12.412 1.00 88.00 112 SER A N 1
ATOM 904 C CA . SER A 1 112 ? 5.108 8.462 13.166 1.00 88.00 112 SER A CA 1
ATOM 905 C C . SER A 1 112 ? 5.453 9.949 13.229 1.00 88.00 112 SER A C 1
ATOM 907 O O . SER A 1 112 ? 6.210 10.341 14.115 1.00 88.00 112 SER A O 1
ATOM 909 N N . GLU A 1 113 ? 4.903 10.761 12.325 1.00 88.00 113 GLU A N 1
ATOM 910 C CA . GLU A 1 113 ? 5.101 12.216 12.289 1.00 88.00 113 GLU A CA 1
ATOM 911 C C . GLU A 1 113 ? 4.103 12.983 13.175 1.00 88.00 113 GLU A C 1
ATOM 913 O O . GLU A 1 113 ? 4.262 14.183 13.391 1.00 88.00 113 GLU A O 1
ATOM 918 N N . LEU A 1 114 ? 3.093 12.300 13.723 1.00 91.69 114 LEU A N 1
ATOM 919 C CA . LEU A 1 114 ? 2.040 12.907 14.536 1.00 91.69 114 LEU A CA 1
ATOM 920 C C . LEU A 1 114 ? 2.409 12.938 16.024 1.00 91.69 114 LEU A C 1
ATOM 922 O O . LEU A 1 114 ? 3.183 12.113 16.512 1.00 91.69 114 LEU A O 1
ATOM 926 N N . GLU A 1 115 ? 1.797 13.850 16.780 1.00 92.94 115 GLU A N 1
ATOM 927 C CA . GLU A 1 115 ? 1.946 13.896 18.239 1.00 92.94 115 GLU A CA 1
ATOM 928 C C . GLU A 1 115 ? 1.400 12.628 18.913 1.00 92.94 115 GLU A C 1
ATOM 930 O O . GLU A 1 115 ? 0.377 12.090 18.491 1.00 92.94 115 GLU A O 1
ATOM 935 N N . GLU A 1 116 ? 2.026 12.177 20.007 1.00 89.94 116 GLU A N 1
ATOM 936 C CA . GLU A 1 116 ? 1.686 10.902 20.669 1.00 89.94 116 GLU A CA 1
ATOM 937 C C . GLU A 1 116 ? 0.196 10.760 21.023 1.00 89.94 116 GLU A C 1
ATOM 939 O O . GLU A 1 116 ? -0.390 9.703 20.803 1.00 89.94 116 GLU A O 1
ATOM 944 N N . SER A 1 117 ? -0.436 11.826 21.521 1.00 90.44 117 SER A N 1
ATOM 945 C CA . SER A 1 117 ? -1.870 11.838 21.847 1.00 90.44 117 SER A CA 1
ATOM 946 C C . SER A 1 117 ? -2.753 11.611 20.614 1.00 90.44 117 SER A C 1
ATOM 948 O O . SER A 1 117 ? -3.790 10.951 20.693 1.00 90.44 117 SER A O 1
ATOM 950 N N . THR A 1 118 ? -2.325 12.122 19.459 1.00 93.75 118 THR A N 1
ATOM 951 C CA . THR A 1 118 ? -3.002 11.929 18.173 1.00 93.75 118 THR A CA 1
ATOM 952 C C . THR A 1 118 ? -2.783 10.510 17.662 1.00 93.75 118 THR A C 1
ATOM 954 O O . THR A 1 118 ? -3.730 9.896 17.179 1.00 93.75 118 THR A O 1
ATOM 957 N N . GLN A 1 119 ? -1.580 9.948 17.825 1.00 94.31 119 GLN A N 1
ATOM 958 C CA . GLN A 1 119 ? -1.304 8.554 17.459 1.00 94.31 119 GLN A CA 1
ATOM 959 C C . GLN A 1 119 ? -2.230 7.589 18.211 1.00 94.31 119 GLN A C 1
ATOM 961 O O . GLN A 1 119 ? -2.886 6.756 17.591 1.00 94.31 119 GLN A O 1
ATOM 966 N N . GLU A 1 120 ? -2.333 7.733 19.536 1.00 93.19 120 GLU A N 1
ATOM 967 C CA . GLU A 1 120 ? -3.205 6.894 20.370 1.00 93.19 120 GLU A CA 1
ATOM 968 C C . GLU A 1 120 ? -4.675 7.018 19.949 1.00 93.19 120 GLU A C 1
ATOM 970 O O . GLU A 1 120 ? -5.371 6.010 19.809 1.00 93.19 120 GLU A O 1
ATOM 975 N N . LYS A 1 121 ? -5.145 8.243 19.686 1.00 95.12 121 LYS A N 1
ATOM 976 C CA . LYS A 1 121 ? -6.508 8.484 19.201 1.00 95.12 121 LYS A CA 1
ATOM 977 C C . LYS A 1 121 ? -6.771 7.780 17.866 1.00 95.12 121 LYS A C 1
ATOM 979 O O . LYS A 1 121 ? -7.780 7.094 17.741 1.00 95.12 121 LYS A O 1
ATOM 984 N N . LEU A 1 122 ? -5.878 7.937 16.889 1.00 96.44 122 LEU A N 1
ATOM 985 C CA . LEU A 1 122 ? -6.061 7.389 15.544 1.00 96.44 122 LEU A CA 1
ATOM 986 C C . LEU A 1 122 ? -5.982 5.859 15.512 1.00 96.44 122 LEU A C 1
ATOM 988 O O . LEU A 1 122 ? -6.692 5.245 14.721 1.00 96.44 122 LEU A O 1
ATOM 992 N N . ILE A 1 123 ? -5.167 5.228 16.369 1.00 93.88 123 ILE A N 1
ATOM 993 C CA . ILE A 1 123 ? -5.176 3.763 16.491 1.00 93.88 123 ILE A CA 1
ATOM 994 C C . ILE A 1 123 ? -6.508 3.278 17.068 1.00 93.88 123 ILE A C 1
ATOM 996 O O . ILE A 1 123 ? -7.085 2.344 16.520 1.00 93.88 123 ILE A O 1
ATOM 1000 N N . ASN A 1 124 ? -7.014 3.902 18.136 1.00 92.88 124 ASN A N 1
ATOM 1001 C CA . ASN A 1 124 ? -8.320 3.524 18.686 1.00 92.88 124 ASN A CA 1
ATOM 1002 C C . ASN A 1 124 ? -9.432 3.704 17.643 1.00 92.88 124 ASN A C 1
ATOM 1004 O O . ASN A 1 124 ? -10.242 2.806 17.441 1.00 92.88 124 ASN A O 1
ATOM 1008 N N . GLU A 1 125 ? -9.416 4.819 16.910 1.00 95.12 125 GLU A N 1
ATOM 1009 C CA . GLU A 1 125 ? -10.354 5.066 15.816 1.00 95.12 125 GLU A CA 1
ATOM 1010 C C . GLU A 1 125 ? -10.243 4.003 14.710 1.00 95.12 125 GLU A C 1
ATOM 1012 O O . GLU A 1 125 ? -11.266 3.483 14.268 1.00 95.12 125 GLU A O 1
ATOM 1017 N N . ALA A 1 126 ? -9.026 3.608 14.319 1.00 95.19 126 ALA A N 1
ATOM 1018 C CA . ALA A 1 126 ? -8.795 2.532 13.357 1.00 95.19 126 ALA A CA 1
ATOM 1019 C C . ALA A 1 126 ? -9.364 1.183 13.831 1.00 95.19 126 ALA A C 1
ATOM 1021 O O . ALA A 1 126 ? -9.987 0.480 13.037 1.00 95.19 126 ALA A O 1
ATOM 1022 N N . LEU A 1 127 ? -9.187 0.837 15.111 1.00 92.50 127 LEU A N 1
ATOM 1023 C CA . LEU A 1 127 ? -9.695 -0.404 15.710 1.00 92.50 127 LEU A CA 1
ATOM 1024 C C . LEU A 1 127 ? -11.231 -0.477 15.741 1.00 92.50 127 LEU A C 1
ATOM 1026 O O . LEU A 1 127 ? -11.787 -1.572 15.729 1.00 92.50 127 LEU A O 1
ATOM 1030 N N . GLU A 1 128 ? -11.921 0.665 15.729 1.00 93.62 128 GLU A N 1
ATOM 1031 C CA . GLU A 1 128 ? -13.386 0.740 15.657 1.00 93.62 128 GLU A CA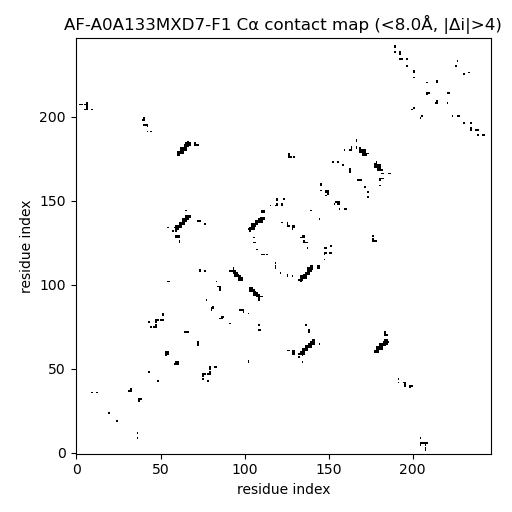 1
ATOM 1032 C C . GLU A 1 128 ? -13.949 0.693 14.227 1.00 93.62 128 GLU A C 1
ATOM 1034 O O . GLU A 1 128 ? -15.154 0.512 14.052 1.00 93.62 128 GLU A O 1
ATOM 1039 N N . MET A 1 129 ? -13.129 0.891 13.188 1.00 94.75 129 MET A N 1
ATOM 1040 C CA . MET A 1 129 ? -13.614 0.946 11.799 1.00 94.75 129 MET A CA 1
ATOM 1041 C C . MET A 1 129 ? -14.341 -0.321 11.327 1.00 94.75 129 MET A C 1
ATOM 1043 O O . MET A 1 129 ? -15.364 -0.164 10.654 1.00 94.75 129 MET A O 1
ATOM 1047 N N . PRO A 1 130 ? -13.911 -1.544 11.701 1.00 92.19 130 PRO A N 1
ATOM 1048 C CA . PRO A 1 130 ? -14.652 -2.761 11.377 1.00 92.19 130 PRO A CA 1
ATOM 1049 C C . PRO A 1 130 ? -16.124 -2.725 11.808 1.00 92.19 130 PRO A C 1
ATOM 1051 O O . PRO A 1 130 ? -16.993 -3.147 11.048 1.00 92.19 130 PRO A O 1
ATOM 1054 N N . ASP A 1 131 ? -16.434 -2.140 12.972 1.00 92.50 131 ASP A N 1
ATOM 1055 C CA . ASP A 1 131 ? -17.816 -2.016 13.469 1.00 92.50 131 ASP A CA 1
ATOM 1056 C C . ASP A 1 131 ? -18.666 -1.055 12.627 1.00 92.50 131 ASP A C 1
ATOM 1058 O O . ASP A 1 131 ? -19.895 -1.089 12.676 1.00 92.50 131 ASP A O 1
ATOM 1062 N N . LYS A 1 132 ? -18.009 -0.170 11.872 1.00 93.50 132 LYS A N 1
ATOM 1063 C CA . LYS A 1 132 ? -18.619 0.825 10.979 1.00 93.50 132 LYS A CA 1
ATOM 1064 C C . LYS A 1 132 ? -18.648 0.334 9.525 1.00 93.50 132 LYS A C 1
ATOM 1066 O O . LYS A 1 132 ? -18.851 1.144 8.619 1.00 93.50 132 LYS A O 1
ATOM 1071 N N . GLU A 1 133 ? -18.426 -0.968 9.309 1.00 94.06 133 GLU A N 1
ATOM 1072 C CA . GLU A 1 133 ? -18.302 -1.600 7.987 1.00 94.06 133 GLU A CA 1
ATOM 1073 C C . GLU A 1 133 ? -17.221 -0.918 7.126 1.00 94.06 133 GLU A C 1
ATOM 1075 O O . GLU A 1 133 ? -17.350 -0.763 5.910 1.00 94.06 133 GLU A O 1
ATOM 1080 N N . ALA A 1 134 ? -16.139 -0.471 7.768 1.00 95.88 134 ALA A N 1
ATOM 1081 C CA . ALA A 1 134 ? -15.026 0.212 7.126 1.00 95.88 134 ALA A CA 1
ATOM 1082 C C . ALA A 1 134 ? -13.712 -0.538 7.365 1.00 95.88 134 ALA A C 1
ATOM 1084 O O . ALA A 1 134 ? -13.487 -1.138 8.414 1.00 95.88 134 ALA A O 1
ATOM 1085 N N . THR A 1 135 ? -12.821 -0.492 6.377 1.00 95.69 135 THR A N 1
ATOM 1086 C CA . THR A 1 135 ? -11.447 -0.992 6.530 1.00 95.69 135 THR A CA 1
ATOM 1087 C C . THR A 1 135 ? -10.548 0.143 7.007 1.00 95.69 135 THR A C 1
ATOM 1089 O O . THR A 1 135 ? -10.641 1.256 6.491 1.00 95.69 135 THR A O 1
ATOM 1092 N N . ALA A 1 136 ? -9.655 -0.129 7.957 1.00 97.19 136 ALA A N 1
ATOM 1093 C CA . ALA A 1 136 ? -8.641 0.826 8.393 1.00 97.19 136 ALA A CA 1
ATOM 1094 C C . ALA A 1 136 ? -7.252 0.439 7.877 1.00 97.19 136 ALA A C 1
ATOM 1096 O O . ALA A 1 136 ? -6.849 -0.718 7.983 1.00 97.19 136 ALA A O 1
ATOM 1097 N N . ILE A 1 137 ? -6.496 1.410 7.363 1.00 96.62 137 ILE A N 1
ATOM 1098 C CA . ILE A 1 137 ? -5.105 1.229 6.926 1.00 96.62 137 ILE A CA 1
ATOM 1099 C C . ILE A 1 137 ? -4.224 2.265 7.624 1.00 96.62 137 ILE A C 1
ATOM 1101 O O . ILE A 1 137 ? -4.289 3.456 7.327 1.00 96.62 137 ILE A O 1
ATOM 1105 N N . VAL A 1 138 ? -3.367 1.823 8.538 1.00 96.00 138 VAL A N 1
ATOM 1106 C CA . VAL A 1 138 ? -2.504 2.703 9.334 1.00 96.00 138 VAL A CA 1
ATOM 1107 C C . VAL A 1 138 ? -1.046 2.446 8.979 1.00 96.00 138 VAL A C 1
ATOM 1109 O O . VAL A 1 138 ? -0.514 1.366 9.231 1.00 96.00 138 VAL A O 1
ATOM 1112 N N . ILE A 1 139 ? -0.381 3.448 8.410 1.00 94.06 139 ILE A N 1
ATOM 1113 C CA . ILE A 1 139 ? 1.051 3.406 8.114 1.00 94.06 139 ILE A CA 1
ATOM 1114 C C . ILE A 1 139 ? 1.837 4.034 9.264 1.00 94.06 139 ILE A C 1
ATOM 1116 O O . ILE A 1 139 ? 1.532 5.139 9.709 1.00 94.06 139 ILE A O 1
ATOM 1120 N N . SER A 1 140 ? 2.891 3.354 9.714 1.00 91.44 140 SER A N 1
ATOM 1121 C CA . SER A 1 140 ? 3.815 3.875 10.725 1.00 91.44 140 SER A CA 1
ATOM 1122 C C . SER A 1 140 ? 5.189 3.217 10.629 1.00 91.44 140 SER A C 1
ATOM 1124 O O . SER A 1 140 ? 5.309 2.070 10.204 1.00 91.44 140 SER A O 1
ATOM 1126 N N . ASN A 1 141 ? 6.239 3.878 11.112 1.00 89.00 141 ASN A N 1
ATOM 1127 C CA . ASN A 1 141 ? 7.496 3.206 11.437 1.00 89.00 141 ASN A CA 1
ATOM 1128 C C . ASN A 1 141 ? 7.309 2.228 12.611 1.00 89.00 141 ASN A C 1
ATOM 1130 O O . ASN A 1 141 ? 6.411 2.397 13.445 1.00 89.00 141 ASN A O 1
ATOM 1134 N N . THR A 1 142 ? 8.180 1.217 12.679 1.00 85.31 142 THR A N 1
ATOM 1135 C CA . THR A 1 142 ? 8.023 0.062 13.577 1.00 85.31 142 THR A CA 1
ATOM 1136 C C . THR A 1 142 ? 8.042 0.463 15.049 1.00 85.31 142 THR A C 1
ATOM 1138 O O . THR A 1 142 ? 7.176 0.052 15.814 1.00 85.31 142 THR A O 1
ATOM 1141 N N . GLY A 1 143 ? 8.993 1.314 15.448 1.00 86.94 143 GLY A N 1
ATOM 1142 C CA . GLY A 1 143 ? 9.142 1.759 16.838 1.00 86.94 143 GLY A CA 1
ATOM 1143 C C . GLY A 1 143 ? 7.910 2.503 17.376 1.00 86.94 143 GLY A C 1
ATOM 1144 O O . GLY A 1 143 ? 7.341 2.061 18.376 1.00 86.94 143 GLY A O 1
ATOM 1145 N N . PRO A 1 144 ? 7.466 3.599 16.725 1.00 88.75 144 PRO A N 1
ATOM 1146 C CA . PRO A 1 144 ? 6.259 4.323 17.126 1.00 88.75 144 PRO A CA 1
ATOM 1147 C C . PRO A 1 144 ? 5.003 3.446 17.154 1.00 88.75 144 PRO A C 1
ATOM 1149 O O . PRO A 1 144 ? 4.232 3.534 18.104 1.00 88.75 144 PRO A O 1
ATOM 1152 N N . LEU A 1 145 ? 4.835 2.538 16.184 1.00 89.81 145 LEU A N 1
ATOM 1153 C CA . LEU A 1 145 ? 3.693 1.620 16.151 1.00 89.81 145 LEU A CA 1
ATOM 1154 C C . LEU A 1 145 ? 3.643 0.719 17.393 1.00 89.81 145 LEU A C 1
ATOM 1156 O O . LEU A 1 145 ? 2.621 0.675 18.076 1.00 89.81 145 LEU A O 1
ATOM 1160 N N . ILE A 1 146 ? 4.754 0.041 17.710 1.00 88.31 146 ILE A N 1
ATOM 1161 C CA . ILE A 1 146 ? 4.852 -0.832 18.891 1.00 88.31 146 ILE A CA 1
ATOM 1162 C C . ILE A 1 146 ? 4.589 -0.026 20.162 1.00 88.31 146 ILE A C 1
ATOM 1164 O O . ILE A 1 146 ? 3.816 -0.453 21.018 1.00 88.31 146 ILE A O 1
ATOM 1168 N N . LYS A 1 147 ? 5.214 1.153 20.284 1.00 90.19 147 LYS A N 1
ATOM 1169 C CA . LYS A 1 147 ? 5.071 2.016 21.461 1.00 90.19 147 LYS A CA 1
ATOM 1170 C C . LYS A 1 147 ? 3.609 2.399 21.698 1.00 90.19 147 LYS A C 1
ATOM 1172 O O . LYS A 1 147 ? 3.152 2.325 22.836 1.00 90.19 147 LYS A O 1
ATOM 1177 N N . THR A 1 148 ? 2.886 2.789 20.654 1.00 90.94 148 THR A N 1
ATOM 1178 C CA . THR A 1 148 ? 1.491 3.234 20.772 1.00 90.94 148 THR A CA 1
ATOM 1179 C C . THR A 1 148 ? 0.547 2.059 21.031 1.00 90.94 148 THR A C 1
ATOM 1181 O O . THR A 1 148 ? -0.281 2.147 21.935 1.00 90.94 148 THR A O 1
ATOM 1184 N N . LEU A 1 149 ? 0.724 0.918 20.352 1.00 89.06 149 LEU A N 1
ATOM 1185 C CA . LEU A 1 149 ? -0.053 -0.298 20.637 1.00 89.06 149 LEU A CA 1
ATOM 1186 C C . LEU A 1 149 ? 0.151 -0.787 22.077 1.00 89.06 149 LEU A C 1
ATOM 1188 O O . LEU A 1 149 ? -0.824 -1.102 22.753 1.00 89.06 149 LEU A O 1
ATOM 1192 N N . LYS A 1 150 ? 1.391 -0.760 22.581 1.00 87.94 150 LYS A N 1
ATOM 1193 C CA . LYS A 1 150 ? 1.719 -1.111 23.971 1.00 87.94 150 LYS A CA 1
ATOM 1194 C C . LYS A 1 150 ? 1.022 -0.212 24.991 1.00 87.94 150 LYS A C 1
ATOM 1196 O O . LYS A 1 150 ? 0.652 -0.679 26.063 1.00 87.94 150 LYS A O 1
ATOM 1201 N N . LYS A 1 151 ? 0.868 1.079 24.692 1.00 88.06 151 LYS A N 1
ATOM 1202 C CA . LYS A 1 151 ? 0.132 1.996 25.573 1.00 88.06 151 LYS A CA 1
ATOM 1203 C C . LYS A 1 151 ? -1.365 1.694 25.597 1.00 88.06 151 LYS A C 1
ATOM 1205 O O . LYS A 1 151 ? -1.977 1.818 26.650 1.00 88.06 151 LYS A O 1
ATOM 1210 N N . ILE A 1 152 ? -1.933 1.306 24.454 1.00 85.69 152 ILE A N 1
ATOM 1211 C CA . ILE A 1 152 ? -3.353 0.949 24.336 1.00 85.69 152 ILE A CA 1
ATOM 1212 C C . ILE A 1 152 ? -3.633 -0.381 25.039 1.00 85.69 152 ILE A C 1
ATOM 1214 O O . ILE A 1 152 ? -4.620 -0.504 25.762 1.00 85.69 152 ILE A O 1
ATOM 1218 N N . ASN A 1 153 ? -2.756 -1.368 24.857 1.00 84.12 153 ASN A N 1
ATOM 1219 C CA . ASN A 1 153 ? -2.822 -2.643 25.551 1.00 84.12 153 ASN A CA 1
ATOM 1220 C C . ASN A 1 153 ? -1.412 -3.239 25.701 1.00 84.12 153 ASN A C 1
ATOM 1222 O O . ASN A 1 153 ? -0.784 -3.661 24.727 1.00 84.12 153 ASN A O 1
ATOM 1226 N N . SER A 1 154 ? -0.926 -3.288 26.943 1.00 81.12 154 SER A N 1
ATOM 1227 C CA . SER A 1 154 ? 0.421 -3.761 27.276 1.00 81.12 154 SER A CA 1
ATOM 1228 C C . SER A 1 154 ? 0.658 -5.226 26.931 1.00 81.12 154 SER A C 1
ATOM 1230 O O . SER A 1 154 ? 1.795 -5.607 26.658 1.00 81.12 154 SER A O 1
ATOM 1232 N N . ASP A 1 155 ? -0.399 -6.036 26.914 1.00 80.44 155 ASP A N 1
ATOM 1233 C CA . ASP A 1 155 ? -0.293 -7.485 26.736 1.00 80.44 155 ASP A CA 1
ATOM 1234 C C . ASP A 1 155 ? 0.058 -7.864 25.288 1.00 80.44 155 ASP A C 1
ATOM 1236 O O . ASP A 1 155 ? 0.543 -8.961 25.024 1.00 80.44 155 ASP A O 1
ATOM 1240 N N . LEU A 1 156 ? -0.100 -6.925 24.350 1.00 75.00 156 LEU A N 1
ATOM 1241 C CA . LEU A 1 156 ? 0.191 -7.128 22.932 1.00 75.00 156 LEU A CA 1
ATOM 1242 C C . LEU A 1 156 ? 1.663 -7.083 22.572 1.00 75.00 156 LEU A C 1
ATOM 1244 O O . LEU A 1 156 ? 2.020 -7.489 21.470 1.00 75.00 156 LEU A O 1
ATOM 1248 N N . GLU A 1 157 ? 2.515 -6.533 23.435 1.00 78.62 157 GLU A N 1
ATOM 1249 C CA . GLU A 1 157 ? 3.902 -6.245 23.072 1.00 78.62 157 GLU A CA 1
ATOM 1250 C C . GLU A 1 157 ? 4.616 -7.499 22.548 1.00 78.62 157 GLU A C 1
ATOM 1252 O O . GLU A 1 157 ? 5.232 -7.460 21.484 1.00 78.62 157 GLU A O 1
ATOM 1257 N N . SER A 1 158 ? 4.460 -8.630 23.240 1.00 77.62 158 SER A N 1
ATOM 1258 C CA . SER A 1 158 ? 5.070 -9.898 22.831 1.00 77.62 158 SER A CA 1
ATOM 1259 C C . SER A 1 158 ? 4.502 -10.425 21.510 1.00 77.62 158 SER A C 1
ATOM 1261 O O . SER A 1 158 ? 5.261 -10.920 20.675 1.00 77.62 158 SER A O 1
ATOM 1263 N N . ASP A 1 159 ? 3.191 -10.314 21.295 1.00 78.62 159 ASP A N 1
ATOM 1264 C CA . ASP A 1 159 ? 2.524 -10.834 20.096 1.00 78.62 159 ASP A CA 1
ATOM 1265 C C . ASP A 1 159 ? 2.851 -9.996 18.860 1.00 78.62 159 ASP A C 1
ATOM 1267 O O . ASP A 1 159 ? 3.157 -10.543 17.799 1.00 78.62 159 ASP A O 1
ATOM 1271 N N . VAL A 1 160 ? 2.876 -8.671 19.018 1.00 80.31 160 VAL A N 1
ATOM 1272 C CA . VAL A 1 160 ? 3.274 -7.716 17.982 1.00 80.31 160 VAL A CA 1
ATOM 1273 C C . VAL A 1 160 ? 4.734 -7.929 17.590 1.00 80.31 160 VAL A C 1
ATOM 1275 O O . VAL A 1 160 ? 5.030 -8.035 16.401 1.00 80.31 160 VAL A O 1
ATOM 1278 N N . ILE A 1 161 ? 5.649 -8.041 18.562 1.00 77.50 161 ILE A N 1
ATOM 1279 C CA . ILE A 1 161 ? 7.068 -8.320 18.287 1.00 77.50 161 ILE A CA 1
ATOM 1280 C C . ILE A 1 161 ? 7.209 -9.664 17.567 1.00 77.50 161 ILE A C 1
ATOM 1282 O O . ILE A 1 161 ? 7.857 -9.737 16.525 1.00 77.50 161 ILE A O 1
ATOM 1286 N N . THR A 1 162 ? 6.531 -10.706 18.056 1.00 75.62 162 THR A N 1
ATOM 1287 C CA . THR A 1 162 ? 6.562 -12.039 17.435 1.00 75.62 162 THR A CA 1
ATOM 1288 C C . THR A 1 162 ? 6.045 -12.010 15.996 1.00 75.62 162 THR A C 1
ATOM 1290 O O . THR A 1 162 ? 6.613 -12.673 15.129 1.00 75.62 162 THR A O 1
ATOM 1293 N N . GLN A 1 163 ? 4.990 -11.243 15.713 1.00 72.62 163 GLN A N 1
ATOM 1294 C CA . GLN A 1 163 ? 4.467 -11.082 14.357 1.00 72.62 163 GLN A CA 1
ATOM 1295 C C . GLN A 1 163 ? 5.430 -10.353 13.430 1.00 72.62 163 GLN A C 1
ATOM 1297 O O . GLN A 1 163 ? 5.678 -10.812 12.315 1.00 72.62 163 GLN A O 1
ATOM 1302 N N . LEU A 1 164 ? 5.980 -9.234 13.901 1.00 73.94 164 LEU A N 1
ATOM 1303 C CA . LEU A 1 164 ? 6.981 -8.468 13.168 1.00 73.94 164 LEU A CA 1
ATOM 1304 C C . LEU A 1 164 ? 8.234 -9.301 12.887 1.00 73.94 164 LEU A C 1
ATOM 1306 O O . LEU A 1 164 ? 8.910 -9.047 11.889 1.00 73.94 164 LEU A O 1
ATOM 1310 N N . ASP A 1 165 ? 8.520 -10.289 13.742 1.00 68.56 165 ASP A N 1
ATOM 1311 C CA . ASP A 1 165 ? 9.621 -11.222 13.565 1.00 68.56 165 ASP A CA 1
ATOM 1312 C C . ASP A 1 165 ? 9.314 -12.366 12.590 1.00 68.56 165 ASP A C 1
ATOM 1314 O O . ASP A 1 165 ? 10.140 -12.700 11.739 1.00 68.56 165 ASP A O 1
ATOM 1318 N N . LYS A 1 166 ? 8.132 -12.977 12.684 1.00 60.31 166 LYS A N 1
ATOM 1319 C CA . LYS A 1 166 ? 7.792 -14.169 11.892 1.00 60.31 166 LYS A CA 1
ATOM 1320 C C . LYS A 1 166 ? 7.213 -13.869 10.512 1.00 60.31 166 LYS A C 1
ATOM 1322 O O . LYS A 1 166 ? 7.167 -14.783 9.695 1.00 60.31 166 LYS A O 1
ATOM 1327 N N . ASN A 1 167 ? 6.767 -12.634 10.246 1.00 53.59 167 ASN A N 1
ATOM 1328 C CA . ASN A 1 167 ? 6.050 -12.259 9.015 1.00 53.59 167 ASN A CA 1
ATOM 1329 C C . ASN A 1 167 ? 4.818 -13.119 8.701 1.00 53.59 167 ASN A C 1
ATOM 1331 O O . ASN A 1 167 ? 4.347 -13.172 7.564 1.00 53.59 167 ASN A O 1
ATOM 1335 N N . GLU A 1 168 ? 4.280 -13.817 9.691 1.00 50.09 168 GLU A N 1
ATOM 1336 C CA . GLU A 1 168 ? 3.045 -14.552 9.503 1.00 50.09 168 GLU A CA 1
ATOM 1337 C C . GLU A 1 168 ? 1.908 -13.529 9.385 1.00 50.09 168 GLU A C 1
ATOM 1339 O O . GLU A 1 168 ? 1.695 -12.734 10.306 1.00 50.09 168 GLU A O 1
ATOM 1344 N N . TYR A 1 169 ? 1.171 -13.564 8.265 1.00 55.34 169 TYR A N 1
ATOM 1345 C CA . TYR A 1 169 ? -0.107 -12.860 8.068 1.00 55.34 169 TYR A CA 1
ATOM 1346 C C . TYR A 1 169 ? -1.175 -13.451 8.995 1.00 55.34 169 TYR A C 1
ATOM 1348 O O . TYR A 1 169 ? -2.136 -14.090 8.571 1.00 55.34 169 TYR A O 1
ATOM 1356 N N . LYS A 1 170 ? -0.948 -13.309 10.294 1.00 55.66 170 LYS A N 1
ATOM 1357 C CA . LYS A 1 170 ? -1.833 -13.764 11.348 1.00 55.66 170 LYS A CA 1
ATOM 1358 C C . LYS A 1 170 ? -2.714 -12.593 11.772 1.00 55.66 170 LYS A C 1
ATOM 1360 O O . LYS A 1 170 ? -2.273 -11.449 11.825 1.00 55.66 170 LYS A O 1
ATOM 1365 N N . GLU A 1 171 ? -3.971 -12.865 12.066 1.00 65.94 171 GLU A N 1
ATOM 1366 C CA . GLU A 1 171 ? -4.808 -11.868 12.724 1.00 65.94 171 GLU A CA 1
ATOM 1367 C C . GLU A 1 171 ? -4.459 -11.858 14.215 1.00 65.94 171 GLU A C 1
ATOM 1369 O O . GLU A 1 171 ? -4.444 -12.908 14.864 1.00 65.94 171 GLU A O 1
ATOM 1374 N N . LEU A 1 172 ? -4.129 -10.677 14.731 1.00 69.19 172 LEU A N 1
ATOM 1375 C CA . LEU A 1 172 ? -4.051 -10.392 16.159 1.00 69.19 172 LEU A CA 1
ATOM 1376 C C . LEU A 1 172 ? -5.366 -9.773 16.622 1.00 69.19 172 LEU A C 1
ATOM 1378 O O . LEU A 1 172 ? -6.120 -9.223 15.819 1.00 69.19 172 LEU A O 1
ATOM 1382 N N . GLU A 1 173 ? -5.634 -9.856 17.919 1.00 64.50 173 GLU A N 1
ATOM 1383 C CA . GLU A 1 173 ? -6.887 -9.400 18.509 1.00 64.50 173 GLU A CA 1
ATOM 1384 C C . GLU A 1 173 ? -6.632 -8.523 19.737 1.0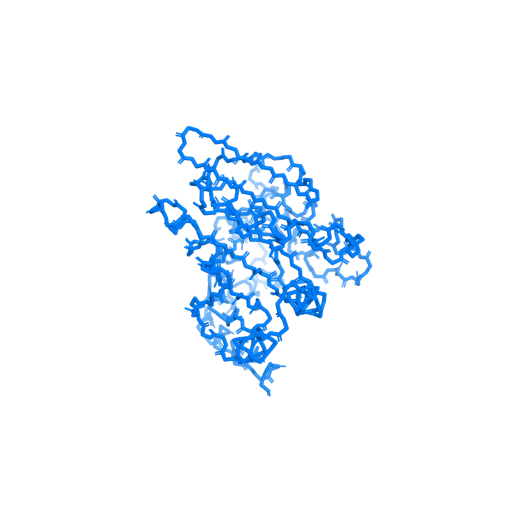0 64.50 173 GLU A C 1
ATOM 1386 O O . GLU A 1 173 ? -5.823 -8.860 20.601 1.00 64.50 173 GLU A O 1
ATOM 1391 N N . VAL A 1 174 ? -7.319 -7.381 19.804 1.00 65.12 174 VAL A N 1
ATOM 1392 C CA . VAL A 1 174 ? -7.279 -6.406 20.904 1.00 65.12 174 VAL A CA 1
ATOM 1393 C C . VAL A 1 174 ? -8.684 -5.965 21.216 1.00 65.12 174 VAL A C 1
ATOM 1395 O O . VAL A 1 174 ? -9.328 -5.401 20.344 1.00 65.12 174 VAL A O 1
ATOM 1398 N N . GLN A 1 175 ? -9.138 -6.148 22.458 1.00 60.16 175 GLN A N 1
ATOM 1399 C CA . GLN A 1 175 ? -10.477 -5.703 22.877 1.00 60.16 175 GLN A CA 1
ATOM 1400 C C . GLN A 1 175 ? -11.578 -6.206 21.916 1.00 60.16 175 GLN A C 1
ATOM 1402 O O . GLN A 1 175 ? -12.429 -5.437 21.477 1.00 60.16 175 GLN A O 1
ATOM 1407 N N . ASP A 1 176 ? -11.503 -7.483 21.526 1.00 68.00 176 ASP A N 1
ATOM 1408 C CA . ASP A 1 176 ? -12.381 -8.127 20.535 1.00 68.00 176 ASP A CA 1
ATOM 1409 C C . ASP A 1 176 ? -12.307 -7.527 19.108 1.00 68.00 176 ASP A C 1
ATOM 1411 O O . ASP A 1 176 ? -13.158 -7.788 18.253 1.00 68.00 176 ASP A O 1
ATOM 1415 N N . LYS A 1 177 ? -11.283 -6.709 18.819 1.00 71.31 177 LYS A N 1
ATOM 1416 C CA . LYS A 1 177 ? -10.994 -6.126 17.498 1.00 71.31 177 LYS A CA 1
ATOM 1417 C C . LYS A 1 177 ? -9.827 -6.834 16.840 1.00 71.31 177 LYS A C 1
ATOM 1419 O O . LYS A 1 177 ? -8.721 -6.868 17.379 1.00 71.31 177 LYS A O 1
ATOM 1424 N N . LYS A 1 178 ? -10.059 -7.360 15.640 1.00 78.25 178 LYS A N 1
ATOM 1425 C CA . LYS A 1 178 ? -9.038 -8.056 14.854 1.00 78.25 178 LYS A CA 1
ATOM 1426 C C . LYS A 1 178 ? -8.266 -7.093 13.962 1.00 78.25 178 LYS A C 1
ATOM 1428 O O . LYS A 1 178 ? -8.856 -6.270 13.263 1.00 78.25 178 LYS A O 1
ATOM 1433 N N . PHE A 1 179 ? -6.949 -7.238 13.937 1.00 86.06 179 PHE A N 1
ATOM 1434 C CA . PHE A 1 179 ? -6.065 -6.489 13.050 1.00 86.06 179 PHE A CA 1
ATOM 1435 C C . PHE A 1 179 ? -4.904 -7.354 12.566 1.00 86.06 179 PHE A C 1
ATOM 1437 O O . PHE A 1 179 ? -4.587 -8.397 13.132 1.00 86.06 179 PHE A O 1
ATOM 1444 N N . SER A 1 180 ? -4.252 -6.909 11.500 1.00 84.19 180 SER A N 1
ATOM 1445 C CA . SER A 1 180 ? -3.036 -7.521 10.967 1.00 84.19 180 SER A CA 1
ATOM 1446 C C . SER A 1 180 ? -1.904 -6.505 10.966 1.00 84.19 180 SER A C 1
ATOM 1448 O O . SER A 1 1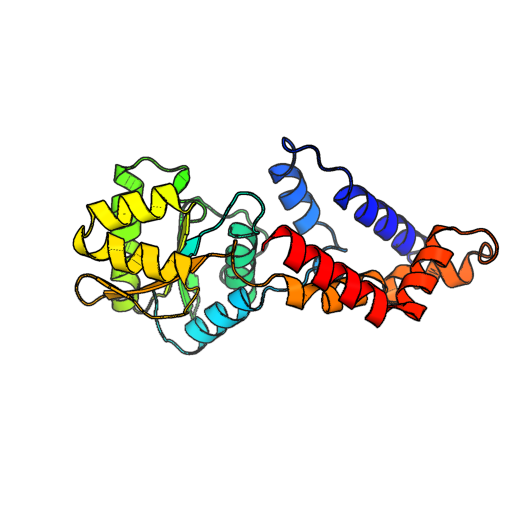80 ? -2.107 -5.360 10.558 1.00 84.19 180 SER A O 1
ATOM 1450 N N . ILE A 1 181 ? -0.709 -6.921 11.388 1.00 85.12 181 ILE A N 1
ATOM 1451 C CA . ILE A 1 181 ? 0.511 -6.121 11.258 1.00 85.12 181 ILE A CA 1
ATOM 1452 C C . ILE A 1 181 ? 1.354 -6.682 10.121 1.00 85.12 181 ILE A C 1
ATOM 1454 O O . ILE A 1 181 ? 1.643 -7.874 10.065 1.00 85.12 181 ILE A O 1
ATOM 1458 N N . ILE A 1 182 ? 1.762 -5.800 9.216 1.00 82.06 182 ILE A N 1
ATOM 1459 C CA . ILE A 1 182 ? 2.506 -6.145 8.014 1.00 82.06 182 ILE A CA 1
ATOM 1460 C C . ILE A 1 182 ? 3.801 -5.340 7.986 1.00 82.06 182 ILE A C 1
ATOM 1462 O O . ILE A 1 182 ? 3.780 -4.113 7.885 1.00 82.06 182 ILE A O 1
ATOM 1466 N N . ASN A 1 183 ? 4.940 -6.027 8.050 1.00 79.44 183 ASN A N 1
ATOM 1467 C CA . ASN A 1 183 ? 6.257 -5.403 7.971 1.00 79.44 183 ASN A CA 1
ATOM 1468 C C . ASN A 1 183 ? 6.814 -5.469 6.542 1.00 79.44 183 ASN A C 1
ATOM 1470 O O . ASN A 1 183 ? 7.355 -6.493 6.125 1.00 79.44 183 ASN A O 1
ATOM 1474 N N . LEU A 1 184 ? 6.730 -4.363 5.797 1.00 77.25 184 LEU A N 1
ATOM 1475 C CA . LEU A 1 184 ? 7.253 -4.270 4.430 1.00 77.25 184 LEU A CA 1
ATOM 1476 C C . LEU A 1 184 ? 8.750 -4.538 4.334 1.00 77.25 184 LEU A C 1
ATOM 1478 O O . LEU A 1 184 ? 9.186 -5.059 3.312 1.00 77.25 184 LEU A O 1
ATOM 1482 N N . ALA A 1 185 ? 9.519 -4.215 5.378 1.00 69.31 185 ALA A N 1
ATOM 1483 C CA . ALA A 1 185 ? 10.964 -4.429 5.389 1.00 69.31 185 ALA A CA 1
ATOM 1484 C C . ALA A 1 185 ? 11.336 -5.908 5.257 1.00 69.31 185 ALA A C 1
ATOM 1486 O O . ALA A 1 185 ? 12.457 -6.235 4.884 1.00 69.31 185 ALA A O 1
ATOM 1487 N N . ARG A 1 186 ? 10.402 -6.799 5.598 1.00 66.44 186 ARG A N 1
ATOM 1488 C CA . ARG A 1 186 ? 10.609 -8.238 5.544 1.00 66.44 186 ARG A CA 1
ATOM 1489 C C . ARG A 1 186 ? 9.708 -8.931 4.520 1.00 66.44 186 ARG A C 1
ATOM 1491 O O . ARG A 1 186 ? 9.791 -10.147 4.389 1.00 66.44 186 ARG A O 1
ATOM 1498 N N . ILE A 1 187 ? 8.837 -8.206 3.814 1.00 66.44 187 ILE A N 1
ATOM 1499 C CA . ILE A 1 187 ? 8.128 -8.783 2.669 1.00 66.44 187 ILE A CA 1
ATOM 1500 C C . ILE A 1 187 ? 9.144 -8.958 1.551 1.00 66.44 187 ILE A C 1
ATOM 1502 O O . ILE A 1 187 ? 9.838 -8.009 1.187 1.00 66.44 187 ILE A O 1
ATOM 1506 N N . ASP A 1 188 ? 9.224 -10.181 1.032 1.00 60.06 188 ASP A N 1
ATOM 1507 C CA . ASP A 1 188 ? 10.216 -10.556 0.039 1.00 60.06 188 ASP A CA 1
ATOM 1508 C C . ASP A 1 188 ? 9.967 -9.786 -1.271 1.00 60.06 188 ASP A C 1
ATOM 1510 O O . ASP A 1 188 ? 9.126 -10.125 -2.103 1.00 60.06 188 ASP A O 1
ATOM 1514 N N . ASN A 1 189 ? 10.683 -8.675 -1.425 1.00 60.72 189 ASN A N 1
ATOM 1515 C CA . ASN A 1 189 ? 10.633 -7.770 -2.575 1.00 60.72 189 ASN A CA 1
ATOM 1516 C C . ASN A 1 189 ? 11.322 -8.382 -3.816 1.00 60.72 189 ASN A C 1
ATOM 1518 O O . ASN A 1 189 ? 11.389 -7.790 -4.887 1.00 60.72 189 ASN A O 1
ATOM 1522 N N . ILE A 1 190 ? 11.828 -9.602 -3.690 1.00 63.66 190 ILE A N 1
ATOM 1523 C CA . ILE A 1 190 ? 12.514 -10.355 -4.738 1.00 63.66 190 ILE A CA 1
ATOM 1524 C C . ILE A 1 190 ? 11.575 -10.735 -5.883 1.00 63.66 190 ILE A C 1
ATOM 1526 O O . ILE A 1 190 ? 12.000 -10.831 -7.038 1.00 63.66 190 ILE A O 1
ATOM 1530 N N . ASP A 1 191 ? 10.291 -10.912 -5.583 1.00 64.56 191 ASP A N 1
ATOM 1531 C CA . ASP A 1 191 ? 9.312 -11.392 -6.553 1.00 64.56 191 ASP A CA 1
ATOM 1532 C C . ASP A 1 191 ? 9.022 -10.391 -7.681 1.00 64.56 191 ASP A C 1
ATOM 1534 O O . ASP A 1 191 ? 8.613 -10.813 -8.759 1.00 64.56 191 ASP A O 1
ATOM 1538 N N . PHE A 1 192 ? 9.262 -9.087 -7.486 1.00 73.12 192 PHE A N 1
ATOM 1539 C CA . PHE A 1 192 ? 9.035 -8.089 -8.539 1.00 73.12 192 PHE A CA 1
ATOM 1540 C C . PHE A 1 192 ? 10.214 -7.932 -9.504 1.00 73.12 192 PHE A C 1
ATOM 1542 O O . PHE A 1 192 ? 10.083 -7.231 -10.506 1.00 73.12 192 PHE A O 1
ATOM 1549 N N . VAL A 1 193 ? 11.374 -8.539 -9.221 1.00 78.69 193 VAL A N 1
ATOM 1550 C CA . VAL A 1 193 ? 12.584 -8.368 -10.047 1.00 78.69 193 VAL A CA 1
ATOM 1551 C C . VAL A 1 193 ? 12.329 -8.808 -11.489 1.00 78.69 193 VAL A C 1
ATOM 1553 O O . VAL A 1 193 ? 12.720 -8.102 -12.417 1.00 78.69 193 VAL A O 1
ATOM 1556 N N . ASP A 1 194 ? 11.631 -9.930 -11.683 1.00 82.25 194 ASP A N 1
ATOM 1557 C CA . ASP A 1 194 ? 11.277 -10.408 -13.025 1.00 82.25 194 ASP A CA 1
ATOM 1558 C C . ASP A 1 194 ? 10.391 -9.402 -13.762 1.00 82.25 194 ASP A C 1
ATOM 1560 O O . ASP A 1 194 ? 10.660 -9.061 -14.913 1.00 82.25 194 ASP A O 1
ATOM 1564 N N . GLU A 1 195 ? 9.357 -8.908 -13.083 1.00 81.19 195 GLU A N 1
ATOM 1565 C CA . GLU A 1 195 ? 8.341 -8.035 -13.666 1.00 81.19 195 GLU A CA 1
ATOM 1566 C C . GLU A 1 195 ? 8.899 -6.637 -13.982 1.00 81.19 195 GLU A C 1
ATOM 1568 O O . GLU A 1 195 ? 8.607 -6.070 -15.035 1.00 81.19 195 GLU A O 1
ATOM 1573 N N . ILE A 1 196 ? 9.769 -6.094 -13.122 1.00 82.81 196 ILE A N 1
ATOM 1574 C CA . ILE A 1 196 ? 10.482 -4.839 -13.402 1.00 82.81 196 ILE A CA 1
ATOM 1575 C C . ILE A 1 196 ? 11.392 -5.015 -14.619 1.00 82.81 196 ILE A C 1
ATOM 1577 O O . ILE A 1 196 ? 11.397 -4.155 -15.501 1.00 82.81 196 ILE A O 1
ATOM 1581 N N . LEU A 1 197 ? 12.156 -6.112 -14.689 1.00 86.19 197 LEU A N 1
ATOM 1582 C CA . LEU A 1 197 ? 13.035 -6.371 -15.830 1.00 86.19 197 LEU A CA 1
ATOM 1583 C C . LEU A 1 197 ? 12.238 -6.486 -17.132 1.00 86.19 197 LEU A C 1
ATOM 1585 O O . LEU A 1 197 ? 12.660 -5.905 -18.127 1.00 86.19 197 LEU A O 1
ATOM 1589 N N . GLU A 1 198 ? 11.086 -7.168 -17.120 1.00 87.50 198 GLU A N 1
ATOM 1590 C CA . GLU A 1 198 ? 10.166 -7.235 -18.267 1.00 87.50 198 GLU A CA 1
ATOM 1591 C C . GLU A 1 198 ? 9.705 -5.856 -18.717 1.00 87.50 198 GLU A C 1
ATOM 1593 O O . GLU A 1 198 ? 9.814 -5.518 -19.895 1.00 87.50 198 GLU A O 1
ATOM 1598 N N . LYS A 1 199 ? 9.238 -5.035 -17.777 1.00 86.31 199 LYS A N 1
ATOM 1599 C CA . LYS A 1 199 ? 8.728 -3.703 -18.091 1.00 86.31 199 LYS A CA 1
ATOM 1600 C C . LYS A 1 199 ? 9.817 -2.752 -18.583 1.00 86.31 199 LYS A C 1
ATOM 1602 O O . LYS A 1 199 ? 9.548 -1.917 -19.439 1.00 86.31 199 LYS A O 1
ATOM 1607 N N . ILE A 1 200 ? 11.047 -2.862 -18.074 1.00 87.31 200 ILE A N 1
ATOM 1608 C CA . ILE A 1 200 ? 12.172 -2.021 -18.516 1.00 87.31 200 ILE A CA 1
ATOM 1609 C C . ILE A 1 200 ? 12.590 -2.351 -19.951 1.00 87.31 200 ILE A C 1
ATOM 1611 O O . ILE A 1 200 ? 12.972 -1.437 -20.682 1.00 87.31 200 ILE A O 1
ATOM 1615 N N . ILE A 1 201 ? 12.541 -3.623 -20.357 1.00 88.62 201 ILE A N 1
ATOM 1616 C CA . ILE A 1 201 ? 12.974 -4.062 -21.696 1.00 88.62 201 ILE A CA 1
ATOM 1617 C C . ILE A 1 201 ? 11.842 -4.120 -22.728 1.00 88.62 201 ILE A C 1
ATOM 1619 O O . ILE A 1 201 ? 12.115 -4.466 -23.874 1.00 88.62 201 ILE A O 1
ATOM 1623 N N . ASP A 1 202 ? 10.613 -3.744 -22.357 1.00 87.56 202 ASP A N 1
ATOM 1624 C CA . ASP A 1 202 ? 9.445 -3.714 -23.245 1.00 87.56 202 ASP A CA 1
ATOM 1625 C C . ASP A 1 202 ? 9.767 -3.014 -24.577 1.00 87.56 202 ASP A C 1
ATOM 1627 O O . ASP A 1 202 ? 10.138 -1.838 -24.610 1.00 87.56 202 ASP A O 1
ATOM 1631 N N . GLU A 1 203 ? 9.614 -3.733 -25.691 1.00 85.12 203 GLU A N 1
ATOM 1632 C CA . GLU A 1 203 ? 9.980 -3.265 -27.033 1.00 85.12 203 GLU A CA 1
ATOM 1633 C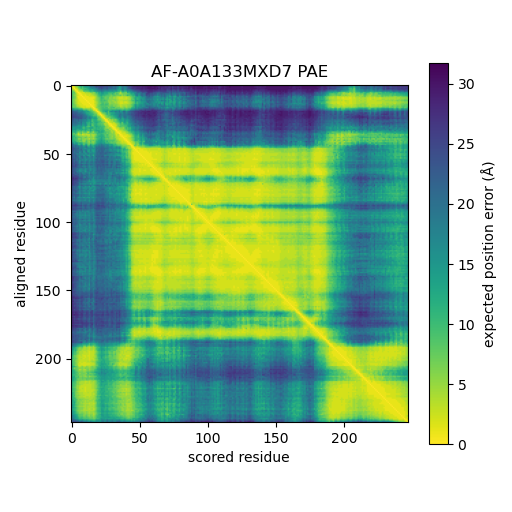 C . GLU A 1 203 ? 9.321 -1.925 -27.404 1.00 85.12 203 GLU A C 1
ATOM 1635 O O . GLU A 1 203 ? 9.925 -1.099 -28.093 1.00 85.12 203 GLU A O 1
ATOM 1640 N N . THR A 1 204 ? 8.119 -1.642 -26.886 1.00 85.81 204 THR A N 1
ATOM 1641 C CA . THR A 1 204 ? 7.397 -0.385 -27.141 1.00 85.81 204 THR A CA 1
ATOM 1642 C C . THR A 1 204 ? 8.093 0.840 -26.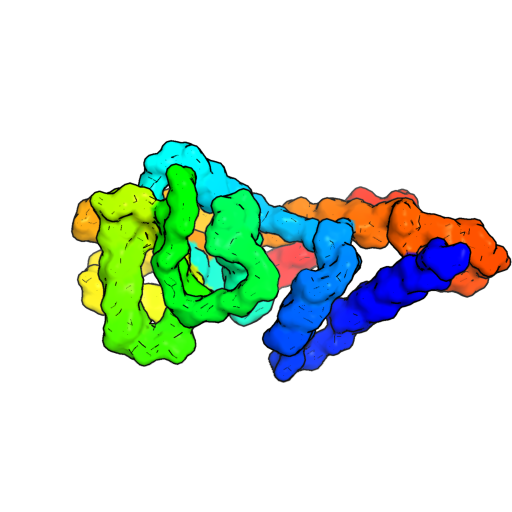545 1.00 85.81 204 THR A C 1
ATOM 1644 O O . THR A 1 204 ? 7.813 1.968 -26.959 1.00 85.81 204 THR A O 1
ATOM 1647 N N . LEU A 1 205 ? 8.993 0.644 -25.577 1.00 84.69 205 LEU A N 1
ATOM 1648 C CA . LEU A 1 205 ? 9.823 1.691 -24.976 1.00 84.69 205 LEU A CA 1
ATOM 1649 C C . LEU A 1 205 ? 11.133 1.927 -25.739 1.00 84.69 205 LEU A C 1
ATOM 1651 O O . LEU A 1 205 ? 11.793 2.936 -25.491 1.00 84.69 205 LEU A O 1
ATOM 1655 N N . TRP A 1 206 ? 11.493 1.018 -26.654 1.00 85.62 206 TRP A N 1
ATOM 1656 C CA . TRP A 1 206 ? 12.781 0.985 -27.355 1.00 85.62 206 TRP A CA 1
ATOM 1657 C C . TRP A 1 206 ? 12.665 0.986 -28.886 1.00 85.62 206 TRP A C 1
ATOM 1659 O O . TRP A 1 206 ? 13.688 0.924 -29.569 1.00 85.62 206 TRP A O 1
ATOM 1669 N N . CYS A 1 207 ? 11.456 1.087 -29.441 1.00 78.25 207 CYS A N 1
ATOM 1670 C CA . CYS A 1 207 ? 11.179 0.977 -30.879 1.00 78.25 207 CYS A CA 1
ATOM 1671 C C . CYS A 1 207 ? 11.994 1.944 -31.767 1.00 78.25 207 CYS A C 1
ATOM 1673 O O . CYS A 1 207 ? 12.270 1.657 -32.935 1.00 78.25 207 CYS A O 1
ATOM 1675 N N . GLU A 1 208 ? 12.448 3.080 -31.229 1.00 76.75 208 GLU A N 1
ATOM 1676 C CA . GLU A 1 208 ? 13.315 4.014 -31.959 1.00 76.75 208 GLU A CA 1
ATOM 1677 C C . GLU A 1 208 ? 14.785 3.583 -31.963 1.00 76.75 208 GLU A C 1
ATOM 1679 O O . GLU A 1 208 ? 15.509 3.868 -32.920 1.00 76.75 208 GLU A O 1
ATOM 1684 N N . CYS A 1 209 ? 15.252 2.884 -30.922 1.00 75.56 209 CYS A N 1
ATOM 1685 C CA . CYS A 1 209 ? 16.625 2.380 -30.862 1.00 75.56 209 CYS A CA 1
ATOM 1686 C C . CYS A 1 209 ? 16.905 1.364 -31.974 1.00 75.56 209 CYS A C 1
ATOM 1688 O O . CYS A 1 209 ? 18.033 1.311 -32.468 1.00 75.56 209 CYS A O 1
ATOM 1690 N N . GLU A 1 210 ? 15.890 0.622 -32.412 1.00 69.44 210 GLU A N 1
ATOM 1691 C CA . GLU A 1 210 ? 15.994 -0.331 -33.522 1.00 69.44 210 GLU A CA 1
ATOM 1692 C C . GLU A 1 210 ? 16.198 0.365 -34.873 1.00 69.44 210 GLU A C 1
ATOM 1694 O O . GLU A 1 210 ? 16.914 -0.141 -35.733 1.00 69.44 210 GLU A O 1
ATOM 1699 N N . ASN A 1 211 ? 15.659 1.577 -35.029 1.00 72.44 211 ASN A N 1
ATOM 1700 C CA . ASN A 1 211 ? 15.662 2.319 -36.291 1.00 72.44 211 ASN A CA 1
ATOM 1701 C C . ASN A 1 211 ? 16.673 3.481 -36.326 1.00 72.44 211 ASN A C 1
ATOM 1703 O O . ASN A 1 211 ? 16.794 4.175 -37.332 1.00 72.44 211 ASN A O 1
ATOM 1707 N N . CYS A 1 212 ? 17.446 3.697 -35.255 1.00 78.31 212 CYS A N 1
ATOM 1708 C CA . CYS A 1 212 ? 18.335 4.860 -35.134 1.00 78.31 212 CYS A CA 1
ATOM 1709 C C . CYS A 1 212 ? 19.646 4.771 -35.944 1.00 78.31 212 CYS A C 1
ATOM 1711 O O . CYS A 1 212 ? 20.462 5.694 -35.899 1.00 78.31 212 CYS A O 1
ATOM 1713 N N . GLY A 1 213 ? 19.905 3.648 -36.628 1.00 79.88 213 GLY A N 1
ATOM 1714 C CA . GLY A 1 213 ? 21.107 3.428 -37.447 1.00 79.88 213 GLY A CA 1
ATOM 1715 C C . GLY A 1 213 ? 22.427 3.298 -36.668 1.00 79.88 213 GLY A C 1
ATOM 1716 O O . GLY A 1 213 ? 23.486 3.145 -37.274 1.00 79.88 213 GLY A O 1
ATOM 1717 N N . LYS A 1 214 ? 22.395 3.336 -35.327 1.00 83.19 214 LYS A N 1
ATOM 1718 C CA . LYS A 1 214 ? 23.580 3.270 -34.444 1.00 83.19 214 LYS A CA 1
ATOM 1719 C C . LYS A 1 214 ? 23.781 1.907 -33.784 1.00 83.19 214 LYS A C 1
ATOM 1721 O O . LYS A 1 214 ? 24.502 1.805 -32.795 1.00 83.19 214 LYS A O 1
ATOM 1726 N N . GLU A 1 215 ? 23.169 0.857 -34.320 1.00 77.94 215 GLU A N 1
ATOM 1727 C CA . GLU A 1 215 ? 23.141 -0.474 -33.703 1.00 77.94 215 GLU A CA 1
ATOM 1728 C C . GLU A 1 215 ? 24.533 -0.999 -33.311 1.00 77.94 215 GLU A C 1
ATOM 1730 O O . GLU A 1 215 ? 24.701 -1.549 -32.228 1.00 77.94 215 GLU A O 1
ATOM 1735 N N . LYS A 1 216 ? 25.549 -0.754 -34.147 1.00 80.62 216 LYS A N 1
ATOM 1736 C CA . LYS A 1 216 ? 26.921 -1.244 -33.931 1.00 80.62 216 LYS A CA 1
ATOM 1737 C C . LYS A 1 216 ? 27.718 -0.490 -32.860 1.00 80.62 216 LYS A C 1
ATOM 1739 O O . LYS A 1 216 ? 28.787 -0.954 -32.484 1.00 80.62 216 LYS A O 1
ATOM 1744 N N . VAL A 1 217 ? 27.249 0.677 -32.413 1.00 86.88 217 VAL A N 1
ATOM 1745 C CA . VAL A 1 217 ? 28.007 1.576 -31.515 1.00 86.88 217 VAL A CA 1
ATOM 1746 C C . VAL A 1 217 ? 27.205 2.053 -30.301 1.00 86.88 217 VAL A C 1
ATOM 1748 O O . VAL A 1 217 ? 27.754 2.686 -29.405 1.00 86.88 217 VAL A O 1
ATOM 1751 N N . CYS A 1 218 ? 25.898 1.790 -30.251 1.00 86.19 218 CYS A N 1
ATOM 1752 C CA . CYS A 1 218 ? 25.038 2.260 -29.173 1.00 86.19 218 CYS A CA 1
ATOM 1753 C C . CYS A 1 218 ? 25.134 1.346 -27.943 1.00 86.19 218 CYS A C 1
ATOM 1755 O O . CYS A 1 218 ? 24.529 0.276 -27.906 1.00 86.19 218 CYS A O 1
ATOM 1757 N N . HIS A 1 219 ? 25.827 1.809 -26.901 1.00 86.81 219 HIS A N 1
ATOM 1758 C CA . HIS A 1 219 ? 25.938 1.082 -25.631 1.00 86.81 219 HIS A CA 1
ATOM 1759 C C . HIS A 1 219 ? 24.591 0.867 -24.928 1.00 86.81 219 HIS A C 1
ATOM 1761 O O . HIS A 1 219 ? 24.395 -0.161 -24.293 1.00 86.81 219 HIS A O 1
ATOM 1767 N N . ILE A 1 220 ? 23.644 1.798 -25.074 1.00 86.75 220 ILE A N 1
ATOM 1768 C CA . ILE A 1 220 ? 22.310 1.675 -24.469 1.00 86.75 220 ILE A CA 1
ATOM 1769 C C . ILE A 1 220 ? 21.553 0.493 -25.093 1.00 86.75 220 ILE A C 1
ATOM 1771 O O . ILE A 1 220 ? 21.089 -0.389 -24.375 1.00 86.75 220 ILE A O 1
ATOM 1775 N N . ASN A 1 221 ? 21.496 0.431 -26.428 1.00 85.50 221 ASN A N 1
ATOM 1776 C CA . ASN A 1 221 ? 20.847 -0.668 -27.145 1.00 85.50 221 ASN A CA 1
ATOM 1777 C C . ASN A 1 221 ? 21.565 -2.006 -26.904 1.00 85.50 221 ASN A C 1
ATOM 1779 O O . ASN A 1 221 ? 20.926 -3.040 -26.741 1.00 85.50 221 ASN A O 1
ATOM 1783 N N . PHE A 1 222 ? 22.899 -1.983 -26.835 1.00 88.38 222 PHE A N 1
ATOM 1784 C CA . PHE A 1 222 ? 23.690 -3.157 -26.475 1.00 88.38 222 PHE A CA 1
ATOM 1785 C C . PHE A 1 222 ? 23.328 -3.686 -25.079 1.00 88.38 222 PHE A C 1
ATOM 1787 O O . PHE A 1 222 ? 23.058 -4.875 -24.935 1.00 88.38 222 PHE A O 1
ATOM 1794 N N . ASN A 1 223 ? 23.244 -2.810 -24.072 1.00 88.88 223 ASN A N 1
ATOM 1795 C CA . ASN A 1 223 ? 22.854 -3.187 -22.713 1.00 88.88 223 ASN A CA 1
ATOM 1796 C C . ASN A 1 223 ? 21.419 -3.731 -22.663 1.00 88.88 223 ASN A C 1
ATOM 1798 O O . ASN A 1 223 ? 21.191 -4.755 -22.026 1.00 88.88 223 ASN A O 1
ATOM 1802 N N . LYS A 1 224 ? 20.471 -3.106 -23.375 1.00 88.94 224 LYS A N 1
ATOM 1803 C CA . LYS A 1 224 ? 19.089 -3.601 -23.494 1.00 88.94 224 LYS A CA 1
ATOM 1804 C C . LYS A 1 224 ? 19.055 -5.022 -24.063 1.00 88.94 224 LYS A C 1
ATOM 1806 O O . LYS A 1 224 ? 18.517 -5.916 -23.418 1.00 88.94 224 LYS A O 1
ATOM 1811 N N . LYS A 1 225 ? 19.726 -5.260 -25.197 1.00 88.56 225 LYS A N 1
ATOM 1812 C CA . LYS A 1 225 ? 19.824 -6.595 -25.817 1.00 88.56 225 LYS A CA 1
ATOM 1813 C C . LYS A 1 225 ? 20.521 -7.618 -24.917 1.00 88.56 225 LYS A C 1
ATOM 1815 O O . LYS A 1 225 ? 20.147 -8.787 -24.912 1.00 88.56 225 LYS A O 1
ATOM 1820 N N . LEU A 1 226 ? 21.535 -7.210 -24.151 1.00 90.62 226 LEU A N 1
ATOM 1821 C CA . LEU A 1 226 ? 22.174 -8.087 -23.165 1.00 90.62 226 LEU A CA 1
ATOM 1822 C C . LEU A 1 226 ? 21.201 -8.508 -22.063 1.00 90.62 226 LEU A C 1
ATOM 1824 O O . LEU A 1 226 ? 21.191 -9.682 -21.693 1.00 90.62 226 LEU A O 1
ATOM 1828 N N . ILE A 1 227 ? 20.390 -7.574 -21.559 1.00 90.38 227 ILE A N 1
ATOM 1829 C CA . ILE A 1 227 ? 19.373 -7.873 -20.549 1.00 90.38 227 ILE A CA 1
ATOM 1830 C C . ILE A 1 227 ? 18.324 -8.825 -21.126 1.00 90.38 227 ILE A C 1
ATOM 1832 O O . ILE A 1 227 ? 18.010 -9.820 -20.484 1.00 90.38 227 ILE A O 1
ATOM 1836 N N . GLU A 1 228 ? 17.852 -8.594 -22.352 1.00 90.06 228 GLU A N 1
ATOM 1837 C CA . GLU A 1 228 ? 16.899 -9.485 -23.031 1.00 90.06 228 GLU A CA 1
ATOM 1838 C C . GLU A 1 228 ? 17.441 -10.907 -23.204 1.00 90.06 228 GLU A C 1
ATOM 1840 O O . GLU A 1 228 ? 16.801 -11.877 -22.800 1.00 90.06 228 GLU A O 1
ATOM 1845 N N . ASN A 1 229 ? 18.657 -11.040 -23.739 1.00 92.88 229 ASN A N 1
ATOM 1846 C CA . ASN A 1 229 ? 19.266 -12.339 -24.040 1.00 92.88 229 ASN A CA 1
ATOM 1847 C C . ASN A 1 229 ? 19.646 -13.142 -22.786 1.00 92.88 229 ASN A C 1
ATOM 1849 O O . ASN A 1 229 ? 19.821 -14.361 -22.854 1.00 92.88 229 ASN A O 1
ATOM 1853 N N . HIS A 1 230 ? 19.812 -12.474 -21.644 1.00 93.50 230 HIS A N 1
ATOM 1854 C CA . HIS A 1 230 ? 20.270 -13.091 -20.399 1.00 93.50 230 HIS A CA 1
ATOM 1855 C C . HIS A 1 230 ? 19.333 -12.832 -19.217 1.00 93.50 230 HIS A C 1
ATOM 1857 O O . HIS A 1 230 ? 19.751 -12.967 -18.065 1.00 93.50 230 HIS A O 1
ATOM 1863 N N . LYS A 1 231 ? 18.064 -12.517 -19.494 1.00 90.06 231 LYS A N 1
ATOM 1864 C CA . LYS A 1 231 ? 17.073 -12.086 -18.504 1.00 90.06 231 LYS A CA 1
ATOM 1865 C C . LYS A 1 231 ? 16.999 -13.003 -17.288 1.00 90.06 231 LYS A C 1
ATOM 1867 O O . LYS A 1 231 ? 17.148 -12.525 -16.170 1.00 90.06 231 LYS A O 1
ATOM 1872 N N . ASN A 1 232 ? 16.835 -14.311 -17.498 1.00 89.69 232 ASN A N 1
ATOM 1873 C CA . ASN A 1 232 ? 16.694 -15.274 -16.397 1.00 89.69 232 ASN A CA 1
ATOM 1874 C C . ASN A 1 232 ? 17.921 -15.263 -15.479 1.00 89.69 232 ASN A C 1
ATOM 1876 O O . ASN A 1 232 ? 17.786 -15.164 -14.266 1.00 89.69 232 ASN A O 1
ATOM 1880 N N . ARG A 1 233 ? 19.125 -15.271 -16.063 1.00 91.94 233 ARG A N 1
ATOM 1881 C CA . ARG A 1 233 ? 20.384 -15.250 -15.307 1.00 91.94 233 ARG A CA 1
ATOM 1882 C C . ARG A 1 233 ? 20.574 -13.939 -14.543 1.00 91.94 233 ARG A C 1
ATOM 1884 O O . ARG A 1 233 ? 21.055 -13.954 -13.415 1.00 91.94 233 ARG A O 1
ATOM 1891 N N . ILE A 1 234 ? 20.235 -12.808 -15.162 1.00 90.25 234 ILE A N 1
ATOM 1892 C CA . ILE A 1 234 ? 20.324 -11.487 -14.527 1.00 90.25 234 ILE A CA 1
ATOM 1893 C C . ILE A 1 234 ? 19.319 -11.385 -13.380 1.00 90.25 234 ILE A C 1
ATOM 1895 O O . ILE A 1 234 ? 19.692 -10.949 -12.295 1.00 90.25 234 ILE A O 1
ATOM 1899 N N . SER A 1 235 ? 18.083 -11.839 -13.594 1.00 87.88 235 SER A N 1
ATOM 1900 C CA . SER A 1 235 ? 17.064 -11.879 -12.552 1.00 87.88 235 SER A CA 1
ATOM 1901 C C . SER A 1 235 ? 17.502 -12.750 -11.380 1.00 87.88 235 SER A C 1
ATOM 1903 O O . SER A 1 235 ? 17.555 -12.263 -10.256 1.00 87.88 235 SER A O 1
ATOM 1905 N N . GLU A 1 236 ? 17.923 -13.994 -11.624 1.00 88.38 236 GLU A N 1
ATOM 1906 C CA . GLU A 1 236 ? 18.426 -14.890 -10.575 1.00 88.38 236 GLU A CA 1
ATOM 1907 C C . GLU A 1 236 ? 19.584 -14.274 -9.788 1.00 88.38 236 GLU A C 1
ATOM 1909 O O . GLU A 1 236 ? 19.620 -14.380 -8.560 1.00 88.38 236 GLU A O 1
ATOM 1914 N N . PHE A 1 237 ? 20.507 -13.595 -10.473 1.00 89.06 237 PHE A N 1
ATOM 1915 C CA . PHE A 1 237 ? 21.611 -12.896 -9.827 1.00 89.06 237 PHE A CA 1
ATOM 1916 C C . PHE A 1 237 ? 21.121 -11.755 -8.930 1.00 89.06 237 PHE A C 1
ATOM 1918 O O . PHE A 1 237 ? 21.506 -11.705 -7.764 1.00 89.06 237 PHE A O 1
ATOM 1925 N N . ILE A 1 238 ? 20.255 -10.870 -9.439 1.00 86.00 238 ILE A N 1
ATOM 1926 C CA . ILE A 1 238 ? 19.690 -9.756 -8.664 1.00 86.00 238 ILE A CA 1
ATOM 1927 C C . ILE A 1 238 ? 18.940 -10.305 -7.452 1.00 86.00 238 ILE A C 1
ATOM 1929 O O . ILE A 1 238 ? 19.204 -9.886 -6.331 1.00 86.00 238 ILE A O 1
ATOM 1933 N N . LYS A 1 239 ? 18.067 -11.295 -7.652 1.00 83.00 239 LYS A N 1
ATOM 1934 C CA . LYS A 1 239 ? 17.318 -11.953 -6.579 1.00 83.00 239 LYS A CA 1
ATOM 1935 C C . LYS A 1 239 ? 18.245 -12.523 -5.508 1.00 83.00 239 LYS A C 1
ATOM 1937 O O . LYS A 1 239 ? 18.048 -12.254 -4.330 1.00 83.00 239 LYS A O 1
ATOM 1942 N N . SER A 1 240 ? 19.278 -13.262 -5.910 1.00 83.25 240 SER A N 1
ATOM 1943 C CA . SER A 1 240 ? 20.255 -13.854 -4.985 1.00 83.25 240 SER A CA 1
ATOM 1944 C C . SER A 1 240 ? 21.050 -12.792 -4.227 1.00 83.25 240 SER A C 1
ATOM 1946 O O . SER A 1 240 ? 21.280 -12.933 -3.030 1.00 83.25 240 SER A O 1
ATOM 1948 N N . TYR A 1 241 ? 21.441 -11.713 -4.907 1.00 81.25 241 TYR A N 1
ATOM 1949 C CA . TYR A 1 241 ? 22.139 -10.588 -4.293 1.00 81.25 241 TYR A CA 1
ATOM 1950 C C . TYR A 1 241 ? 21.259 -9.858 -3.271 1.00 81.25 241 TYR A C 1
ATOM 1952 O O . TYR A 1 241 ? 21.724 -9.547 -2.179 1.00 81.25 241 TYR A O 1
ATOM 1960 N N . TYR A 1 242 ? 19.981 -9.639 -3.593 1.00 72.25 242 TYR A N 1
ATOM 1961 C CA . TYR A 1 242 ? 19.016 -9.079 -2.652 1.00 72.25 242 TYR A CA 1
ATOM 1962 C C . TYR A 1 242 ? 18.826 -9.996 -1.437 1.00 72.25 242 TYR A C 1
ATOM 1964 O O . TYR A 1 242 ? 18.907 -9.488 -0.327 1.00 72.25 242 TYR A O 1
ATOM 1972 N N . ARG A 1 243 ? 18.678 -11.324 -1.598 1.00 72.69 243 ARG A N 1
ATOM 1973 C CA . ARG A 1 243 ? 18.632 -12.251 -0.438 1.00 72.69 243 ARG A CA 1
ATOM 1974 C C . ARG A 1 243 ? 19.840 -12.074 0.462 1.00 72.69 243 ARG A C 1
ATOM 1976 O O . ARG A 1 243 ? 19.681 -11.833 1.647 1.00 72.69 243 ARG A O 1
ATOM 1983 N N . TRP A 1 244 ? 21.031 -12.101 -0.128 1.00 77.44 244 TRP A N 1
ATOM 1984 C CA . TRP A 1 244 ? 22.281 -11.964 0.610 1.00 77.44 244 TRP A CA 1
ATOM 1985 C C . TRP A 1 244 ? 22.414 -10.636 1.375 1.00 77.44 244 TRP A C 1
ATOM 1987 O O . TRP A 1 244 ? 23.063 -10.603 2.410 1.00 77.44 244 TRP A O 1
ATOM 1997 N N . LEU A 1 245 ? 21.827 -9.539 0.888 1.00 65.69 245 LEU A N 1
ATOM 1998 C CA . LEU A 1 245 ? 21.867 -8.252 1.594 1.00 65.69 245 LEU A CA 1
ATOM 1999 C C . LEU A 1 245 ? 20.959 -8.195 2.831 1.00 65.69 245 LEU A C 1
ATOM 2001 O O . LEU A 1 245 ? 21.194 -7.354 3.700 1.00 65.69 245 LEU A O 1
ATOM 2005 N N . TYR A 1 246 ? 19.904 -9.011 2.873 1.00 58.38 246 TYR A N 1
ATOM 2006 C CA . TYR A 1 246 ? 18.877 -8.986 3.922 1.00 58.38 246 TYR A CA 1
ATOM 2007 C C . TYR A 1 246 ? 18.892 -10.230 4.833 1.00 58.38 246 TYR A C 1
ATOM 2009 O O . TYR A 1 246 ? 18.156 -10.250 5.821 1.00 58.38 246 TYR A O 1
ATOM 2017 N N . GLU A 1 247 ? 19.718 -11.232 4.516 1.00 53.94 247 GLU A N 1
ATOM 2018 C CA . GLU A 1 247 ? 20.118 -12.355 5.386 1.00 53.94 247 GLU A CA 1
ATOM 2019 C C . GLU A 1 247 ? 21.337 -11.991 6.250 1.00 53.94 247 GLU A C 1
ATOM 2021 O O . GLU A 1 247 ? 21.331 -12.361 7.448 1.00 53.94 247 GLU A O 1
#

Mean predicted aligned error: 12.01 Å

Solvent-accessible surface area (backbone atoms only — not comparable to full-atom values): 14174 Å² total; per-residue (Å²): 133,74,67,88,54,50,39,60,52,46,53,54,51,57,52,62,72,72,71,74,60,95,89,48,59,69,68,47,53,57,57,43,70,71,34,84,60,36,80,60,45,63,74,82,55,71,65,33,52,53,54,43,50,41,54,75,69,67,63,32,44,27,39,37,40,27,36,60,91,85,60,47,68,58,56,39,54,52,47,38,36,41,80,68,66,63,44,79,98,67,85,82,60,66,55,54,80,43,68,56,101,86,50,39,39,37,40,31,54,51,44,64,82,48,56,68,73,55,40,49,52,51,51,56,54,33,59,50,23,39,84,69,68,14,27,16,39,38,26,27,40,58,66,57,47,53,56,44,50,31,72,78,40,62,82,45,48,66,56,53,52,50,34,69,69,68,68,52,93,49,79,46,74,53,95,94,29,61,31,33,68,44,46,48,73,73,50,77,70,53,75,50,49,58,57,38,52,51,38,72,64,35,59,89,58,41,60,57,63,78,69,64,82,43,72,95,74,37,64,66,60,49,51,49,51,50,47,66,79,38,41,69,63,52,37,53,49,53,39,52,51,53,50,64,75,77,107

Nearest PDB structures (foldseek):
  7tjk-assembly1_I  TM=3.985E-01  e=2.366E-02  Saccharomyces cerevisiae
  8ua0-assembly1_F  TM=3.183E-01  e=5.476E-02  Saccharomyces cerevisiae
  3mmp-assembly1_A  TM=2.365E-01  e=1.329E+00  Escherichia coli K-12
  5mqf-assembly1_q  TM=2.860E-01  e=4.551E+00  Homo sapiens
  6jtz-assembly1_B  TM=2.529E-01  e=5.090E+00  Homo sapiens

Sequence (247 aa):
MGDELMTRKFVDYLNSMNNVDGNSTGALAESQVINKFYKKIHVDRKLGYFIQESIKNNEHKVFFITGHAGDGKTSILAQILKELDLIKDQGLKEYDFLENSNYKVFYVKDMSELEESTQEKLINEALEMPDKEATAIVISNTGPLIKTLKKINSDLESDVITQLDKNEYKELEVQDKKFSIINLARIDNIDFVDEILEKIIDETLWCECENCGKEKVCHINFNKKLIENHKNRISEFIKSYYRWLYE

InterPro domains:
  IPR027417 P-loop containing nucleoside triphosphate hydrolase [G3DSA:3.40.50.300] (44-237)
  IPR027417 P-loop containing nucleoside triphosphate hydrolase [SSF52540] (38-203)

Foldseek 3Di:
DVQVVQLVVLVVLVVLVVPDDPVCVVVSVLVLVPDPLCVLQPDQDPVLVVVLVCQQVLVQAEEEEEEDPPLCLLVSVVSNCVVVVQDDSDDDDQWDWTDDPRATETEGRELAPDDLVVSLVVVVVQLCRSVVSHHYYYYYYPVSVLVSVCVLPVVCNVVSVVCLVPVPQDWDADPNGTHGYGYSNPDLPLVCLLVSLCSSLPCSSCVVVVVVPCCPPDPVNVVSVVCVVCVVVVSVVVSVVVVVVSD

pLDDT: mean 79.19, std 15.23, range [36.78, 98.19]

Organism: Clostridium perfringens (NCBI:txid1502)

Secondary structure (DSSP, 8-state):
--GGGHHHHHHHHHHHHH---TTSHHHHHHHHHHSTTHHHH----HHHHHHHHHHHTT---EEEEE--TTS-HHHHHHHHHHHTTS--SSPPPSEEEEE-SS-EEEEES-GGGS-HHHHHHHHHHHHHGGGGT-EEEEE--HHHHHHHHHHH-GGGHHHHHHHHHH---PPEEETTEEEEEEEGGGS-GGGGHHHHHHHHH-GGGTHHHHHSS-TTT-HHHHHHHHHHHTHHHHHHHHHHHHHHHH-